Protein AF-A0A7G5EF20-F1 (afdb_monomer_lite)

Secondary structure (DSSP, 8-state):
--SSSSSHHHHTSSTT---------EEEEEEEEEETTS-EEEEEEEEETTTTEEEEEEEEE--BTTB--EEE-EE--SSS-S---S-TTTEEEEE-S--S--TT-EEEEEEBSS---TT-EEEEB---PPPPTTS-HHHHTTTS-EEEE-SSTTS----S--EEEEEEEEEEEE--------------HHHHHHHHHHHHHHHHHHHHHHT-

pLDDT: mean 82.12, std 16.84, range [40.84, 98.56]

Organism: NCBI:txid1562974

Structure (mmCIF, N/CA/C/O backbone):
data_AF-A0A7G5EF20-F1
#
_entry.id   AF-A0A7G5EF20-F1
#
loop_
_atom_site.group_PDB
_atom_site.id
_atom_site.type_symbol
_atom_site.label_atom_id
_atom_site.label_alt_id
_atom_site.label_comp_id
_atom_site.label_asym_id
_atom_site.label_entity_id
_atom_site.label_seq_id
_atom_site.pdbx_PDB_ins_code
_atom_site.Cartn_x
_atom_site.Cartn_y
_atom_site.Cartn_z
_atom_site.occupancy
_atom_site.B_iso_or_equiv
_atom_site.auth_seq_id
_atom_site.auth_comp_id
_atom_site.auth_asym_id
_atom_site.auth_atom_id
_atom_site.pdbx_PDB_model_num
ATOM 1 N N . MET A 1 1 ? -50.565 1.713 45.937 1.00 44.66 1 MET A N 1
ATOM 2 C CA . MET A 1 1 ? -49.363 2.579 45.847 1.00 44.66 1 MET A CA 1
ATOM 3 C C . MET A 1 1 ? -48.011 1.857 46.034 1.00 44.66 1 MET A C 1
ATOM 5 O O . MET A 1 1 ? -46.992 2.523 46.012 1.00 44.66 1 MET A O 1
ATOM 9 N N . LYS A 1 2 ? -47.943 0.514 46.148 1.00 40.84 2 LYS A N 1
ATOM 10 C CA . LYS A 1 2 ? -46.672 -0.253 46.247 1.00 40.84 2 LYS A CA 1
ATOM 11 C C . LYS A 1 2 ? -46.136 -0.805 44.912 1.00 40.84 2 LYS A C 1
ATOM 13 O O . LYS A 1 2 ? -45.011 -1.275 44.867 1.00 40.84 2 LYS A O 1
ATOM 18 N N . LYS A 1 3 ? -46.923 -0.749 43.830 1.00 43.25 3 LYS A N 1
ATOM 19 C CA . LYS A 1 3 ? -46.574 -1.354 42.527 1.00 43.25 3 LYS A CA 1
ATOM 20 C C . LYS A 1 3 ? -45.911 -0.391 41.529 1.00 43.25 3 LYS A C 1
ATOM 22 O O . LYS A 1 3 ? -45.372 -0.845 40.534 1.00 43.25 3 LYS A O 1
ATOM 27 N N . LEU A 1 4 ? -45.917 0.916 41.809 1.00 43.66 4 LEU A N 1
ATOM 28 C CA . LEU A 1 4 ? -45.353 1.949 40.923 1.00 43.66 4 LEU A CA 1
ATOM 29 C C . LEU A 1 4 ? -43.868 2.256 41.184 1.00 43.66 4 LEU A C 1
ATOM 31 O O . LEU A 1 4 ? -43.232 2.898 40.361 1.00 43.66 4 LEU A O 1
ATOM 35 N N . LEU A 1 5 ? -43.300 1.768 42.291 1.00 44.06 5 LEU A N 1
ATOM 36 C CA . LEU A 1 5 ? -41.907 2.035 42.681 1.00 44.06 5 LEU A CA 1
ATOM 37 C C . LEU A 1 5 ? -40.903 0.978 42.189 1.00 44.06 5 LEU A C 1
ATOM 39 O O . LEU A 1 5 ? -39.704 1.221 42.237 1.00 44.06 5 LEU A O 1
ATOM 43 N N . CYS A 1 6 ? -41.361 -0.177 41.694 1.00 43.19 6 CYS A N 1
ATOM 44 C CA . CYS A 1 6 ? -40.465 -1.223 41.178 1.00 43.19 6 CYS A CA 1
ATOM 45 C C . CYS A 1 6 ? -40.141 -1.076 39.683 1.00 43.19 6 CYS A C 1
ATOM 47 O O . CYS A 1 6 ? -39.189 -1.689 39.214 1.00 43.19 6 CYS A O 1
ATOM 49 N N . ALA A 1 7 ? -40.898 -0.267 38.935 1.00 42.16 7 ALA A N 1
ATOM 50 C CA . ALA A 1 7 ? -40.713 -0.124 37.489 1.00 42.16 7 ALA A CA 1
ATOM 51 C C . ALA A 1 7 ? -39.612 0.885 37.106 1.00 42.16 7 ALA A C 1
ATOM 53 O O . ALA A 1 7 ? -39.056 0.796 36.016 1.00 42.16 7 ALA A O 1
ATOM 54 N N . SER A 1 8 ? -39.252 1.819 37.994 1.00 43.03 8 SER A N 1
ATOM 55 C CA . SER A 1 8 ? -38.270 2.875 37.702 1.00 43.03 8 SER A CA 1
ATOM 56 C C . SER A 1 8 ? -36.808 2.459 37.912 1.00 43.03 8 SER A C 1
ATOM 58 O O . SER A 1 8 ? -35.919 3.088 37.348 1.00 43.03 8 SER A O 1
ATOM 60 N N . ALA A 1 9 ? -36.536 1.391 38.670 1.00 46.19 9 ALA A N 1
ATOM 61 C CA . ALA A 1 9 ? -35.167 0.938 38.941 1.00 46.19 9 ALA A CA 1
ATOM 62 C C . ALA A 1 9 ? -34.556 0.090 37.806 1.00 46.19 9 ALA A C 1
ATOM 64 O O . ALA A 1 9 ? -33.338 0.007 37.694 1.00 46.19 9 ALA A O 1
ATOM 65 N N . VAL A 1 10 ? -35.380 -0.518 36.944 1.00 48.72 10 VAL A N 1
ATOM 66 C CA . VAL A 1 10 ? -34.899 -1.401 35.861 1.00 48.72 10 VAL A CA 1
ATOM 67 C C . VAL A 1 10 ? -34.540 -0.613 34.592 1.00 48.72 10 VAL A C 1
ATOM 69 O O . VAL A 1 10 ? -33.621 -0.993 33.874 1.00 48.72 10 VAL A O 1
ATOM 72 N N . ALA A 1 11 ? -35.187 0.531 34.341 1.00 46.34 11 ALA A N 1
ATOM 73 C CA . ALA A 1 11 ? -34.956 1.329 33.132 1.00 46.34 11 ALA A CA 1
ATOM 74 C C . ALA A 1 11 ? -33.596 2.063 33.111 1.00 46.34 11 ALA A C 1
ATOM 76 O O . ALA A 1 11 ? -33.059 2.327 32.040 1.00 46.34 11 ALA A O 1
ATOM 77 N N . LEU A 1 12 ? -33.001 2.349 34.275 1.00 47.91 12 LEU A N 1
ATOM 78 C CA . LEU A 1 12 ? -31.704 3.037 34.384 1.00 47.91 12 LEU A CA 1
ATOM 79 C C . LEU A 1 12 ? -30.485 2.102 34.284 1.00 47.91 12 LEU A C 1
ATOM 81 O O . LEU A 1 12 ? -29.366 2.587 34.152 1.00 47.91 12 LEU A O 1
ATOM 85 N N . ALA A 1 13 ? -30.681 0.780 34.305 1.00 51.12 13 ALA A N 1
ATOM 86 C CA . ALA A 1 13 ? -29.589 -0.195 34.225 1.00 51.12 13 ALA A CA 1
ATOM 87 C C . ALA A 1 13 ? -29.209 -0.597 32.783 1.00 51.12 13 ALA A C 1
ATOM 89 O O . ALA A 1 13 ? -28.162 -1.203 32.579 1.00 51.12 13 ALA A O 1
ATOM 90 N N . VAL A 1 14 ? -30.029 -0.259 31.777 1.00 53.47 14 VAL A N 1
ATOM 91 C CA . VAL A 1 14 ? -29.829 -0.707 30.379 1.00 53.47 14 VAL A CA 1
ATOM 92 C C . VAL A 1 14 ? -29.094 0.332 29.512 1.00 53.47 14 VAL A C 1
ATOM 94 O O . VAL A 1 14 ? -28.535 -0.016 28.479 1.00 53.47 14 VAL A O 1
ATOM 97 N N . GLY A 1 15 ? -29.002 1.596 29.941 1.00 51.31 15 GLY A N 1
ATOM 98 C CA . GLY A 1 15 ? -28.342 2.668 29.173 1.00 51.31 15 GLY A CA 1
ATOM 99 C C . GLY A 1 15 ? -26.807 2.713 29.259 1.00 51.31 15 GLY A C 1
ATOM 100 O O . GLY A 1 15 ? -26.199 3.600 28.670 1.00 51.31 15 GLY A O 1
ATOM 101 N N . GLY A 1 16 ? -26.174 1.809 30.013 1.00 52.31 16 GLY A N 1
ATOM 102 C CA . GLY A 1 16 ? -24.752 1.905 30.377 1.00 52.31 16 GLY A CA 1
ATOM 103 C C . GLY A 1 16 ? -23.752 1.220 29.441 1.00 52.31 16 GLY A C 1
ATOM 104 O O . GLY A 1 16 ? -22.553 1.354 29.659 1.00 52.31 16 GLY A O 1
ATOM 105 N N . PHE A 1 17 ? -24.204 0.495 28.415 1.00 52.94 17 PHE A N 1
ATOM 106 C CA . PHE A 1 17 ? -23.318 -0.284 27.537 1.00 52.94 17 PHE A CA 1
ATOM 107 C C . PHE A 1 17 ? -23.442 0.137 26.073 1.00 52.94 17 PHE A C 1
ATOM 109 O O . PHE A 1 17 ? -23.528 -0.698 25.179 1.00 52.94 17 PHE A O 1
ATOM 116 N N . ALA A 1 18 ? -23.432 1.441 25.803 1.00 51.16 18 ALA A N 1
ATOM 117 C CA . ALA A 1 18 ? -22.974 1.905 24.501 1.00 51.16 18 ALA A CA 1
ATOM 118 C C . ALA A 1 18 ? -21.449 1.735 24.491 1.00 51.16 18 ALA A C 1
ATOM 120 O O . ALA A 1 18 ? -20.705 2.660 24.814 1.00 51.16 18 ALA A O 1
ATOM 121 N N . SER A 1 19 ? -20.971 0.518 24.221 1.00 55.59 19 SER A N 1
ATOM 122 C CA . SER A 1 19 ? -19.562 0.312 23.906 1.00 55.59 19 SER A CA 1
ATOM 123 C C . SER A 1 19 ? -19.268 1.186 22.698 1.00 55.59 19 SER A C 1
ATOM 125 O O . SER A 1 19 ? -19.831 0.953 21.628 1.00 55.59 19 SER A O 1
ATOM 127 N N . ALA A 1 20 ? -18.450 2.223 22.882 1.00 55.97 20 ALA A N 1
ATOM 128 C CA . ALA A 1 20 ? -17.927 2.984 21.766 1.00 55.97 20 ALA A CA 1
ATOM 129 C C . ALA A 1 20 ? -17.236 1.973 20.850 1.00 55.97 20 ALA A C 1
ATOM 131 O O . ALA A 1 20 ? -16.216 1.392 21.226 1.00 55.97 20 ALA A O 1
ATOM 132 N N . ALA A 1 21 ? -17.845 1.699 19.698 1.00 57.47 21 ALA A N 1
ATOM 133 C CA . ALA A 1 21 ? -17.221 0.933 18.640 1.00 57.47 21 ALA A CA 1
ATOM 134 C C . ALA A 1 21 ? -16.104 1.822 18.094 1.00 57.47 21 ALA A C 1
ATOM 136 O O . ALA A 1 21 ? -16.306 2.614 17.181 1.00 57.47 21 ALA A O 1
ATOM 137 N N . ASN A 1 22 ? -14.959 1.793 18.771 1.00 62.47 22 ASN A N 1
ATOM 138 C CA . ASN A 1 22 ? -13.754 2.424 18.285 1.00 62.47 22 ASN A CA 1
ATOM 139 C C . ASN A 1 22 ? -13.200 1.466 17.237 1.00 62.47 22 ASN A C 1
ATOM 141 O O . ASN A 1 22 ? -12.790 0.350 17.563 1.00 62.47 22 ASN A O 1
ATOM 145 N N . ALA A 1 23 ? -13.308 1.870 15.981 1.00 65.88 23 ALA A N 1
ATOM 146 C CA . ALA A 1 23 ? -12.677 1.203 14.865 1.00 65.88 23 ALA A CA 1
ATOM 147 C C . ALA A 1 23 ? -11.169 1.153 15.131 1.00 65.88 23 ALA A C 1
ATOM 149 O O . ALA A 1 23 ? -10.490 2.176 15.180 1.00 65.88 23 ALA A O 1
ATOM 150 N N . ALA A 1 24 ? -10.674 -0.043 15.439 1.00 84.88 24 ALA A N 1
ATOM 151 C CA . ALA A 1 24 ? -9.268 -0.239 15.725 1.00 84.88 24 ALA A CA 1
ATOM 152 C C . ALA A 1 24 ? -8.503 -0.323 14.398 1.00 84.88 24 ALA A C 1
ATOM 154 O O . ALA A 1 24 ? -8.966 -1.022 13.493 1.00 84.88 24 ALA A O 1
ATOM 155 N N . PRO A 1 25 ? -7.315 0.298 14.295 1.00 92.75 25 PRO A N 1
ATOM 156 C CA . PRO A 1 25 ? -6.479 0.155 13.115 1.00 92.75 25 PRO A CA 1
ATOM 157 C C . PRO A 1 25 ? -6.215 -1.318 12.771 1.00 92.75 25 PRO A C 1
ATOM 159 O O . PRO A 1 25 ? -6.001 -2.167 13.645 1.00 92.75 25 PRO A O 1
ATOM 162 N N . VAL A 1 26 ? -6.202 -1.621 11.478 1.00 95.69 26 VAL A N 1
ATOM 163 C CA . VAL A 1 26 ? -5.997 -2.967 10.936 1.00 95.69 26 VAL A CA 1
ATOM 164 C C . VAL A 1 26 ? -4.634 -3.033 10.268 1.00 95.69 26 VAL A C 1
ATOM 166 O O . VAL A 1 26 ? -4.298 -2.197 9.433 1.00 95.69 26 VAL A O 1
ATOM 169 N N . GLN A 1 27 ? -3.846 -4.056 10.597 1.00 97.44 27 GLN A N 1
ATOM 170 C CA . GLN A 1 27 ? -2.599 -4.331 9.896 1.00 97.44 27 GLN A CA 1
ATOM 171 C C . GLN A 1 27 ? -2.885 -5.180 8.661 1.00 97.44 27 GLN A C 1
ATOM 173 O O . GLN A 1 27 ? -3.364 -6.311 8.764 1.00 97.44 27 GLN A O 1
ATOM 178 N N . TRP A 1 28 ? -2.535 -4.646 7.500 1.00 98.00 28 TRP A N 1
ATOM 179 C CA . TRP A 1 28 ? -2.653 -5.282 6.198 1.00 98.00 28 TRP A CA 1
ATOM 180 C C . TRP A 1 28 ? -1.297 -5.820 5.761 1.00 98.00 28 TRP A C 1
ATOM 182 O O . TRP A 1 28 ? -0.302 -5.098 5.737 1.00 98.00 28 TRP A O 1
ATOM 192 N N . THR A 1 29 ? -1.246 -7.111 5.440 1.00 98.50 29 THR A N 1
ATOM 193 C CA . THR A 1 29 ? -0.013 -7.808 5.045 1.00 98.50 29 THR A CA 1
ATOM 194 C C . THR A 1 29 ? -0.098 -8.273 3.600 1.00 98.50 29 THR A C 1
ATOM 196 O O . THR A 1 29 ? -1.043 -8.974 3.228 1.00 98.50 29 THR A O 1
ATOM 199 N N . LEU A 1 30 ? 0.910 -7.935 2.796 1.00 98.56 30 LEU A N 1
ATOM 200 C CA . LEU A 1 30 ? 1.037 -8.403 1.419 1.00 98.56 30 LEU A CA 1
ATOM 201 C C . LEU A 1 30 ? 1.299 -9.912 1.422 1.00 98.56 30 LEU A C 1
ATOM 203 O O . LEU A 1 30 ? 2.288 -10.386 1.979 1.00 98.56 30 LEU A O 1
ATOM 207 N N . THR A 1 31 ? 0.409 -10.671 0.788 1.00 98.50 31 THR A N 1
ATOM 208 C CA . THR A 1 31 ? 0.456 -12.134 0.739 1.00 98.50 31 THR A CA 1
ATOM 209 C C . THR A 1 31 ? 0.484 -12.605 -0.708 1.00 98.50 31 THR A C 1
ATOM 211 O O . THR A 1 31 ? -0.398 -12.268 -1.496 1.00 98.50 31 THR A O 1
ATOM 214 N N . ASN A 1 32 ? 1.491 -13.416 -1.050 1.00 97.50 32 ASN A N 1
ATOM 215 C CA . ASN A 1 32 ? 1.682 -13.985 -2.390 1.00 97.50 32 ASN A CA 1
ATOM 216 C C . ASN A 1 32 ? 1.694 -12.938 -3.520 1.00 97.50 32 ASN A C 1
ATOM 218 O O . ASN A 1 32 ? 1.259 -13.229 -4.632 1.00 97.50 32 ASN A O 1
ATOM 222 N N . VAL A 1 33 ? 2.197 -11.730 -3.242 1.00 97.94 33 VAL A N 1
ATOM 223 C CA . VAL A 1 33 ? 2.309 -10.677 -4.255 1.00 97.94 33 VAL A CA 1
ATOM 224 C C . VAL A 1 33 ? 3.494 -10.971 -5.168 1.00 97.94 33 VAL A C 1
ATOM 226 O O . VAL A 1 33 ? 4.641 -11.033 -4.714 1.00 97.94 33 VAL A O 1
ATOM 229 N N . GLN A 1 34 ? 3.206 -11.173 -6.449 1.00 97.38 34 GLN A N 1
ATOM 230 C CA . GLN A 1 34 ? 4.181 -11.504 -7.480 1.00 97.38 34 GLN A CA 1
ATOM 231 C C . GLN A 1 34 ? 3.992 -10.590 -8.687 1.00 97.38 34 GLN A C 1
ATOM 233 O O . GLN A 1 34 ? 2.868 -10.309 -9.098 1.00 97.38 34 GLN A O 1
ATOM 238 N N . PHE A 1 35 ? 5.101 -10.134 -9.254 1.00 95.94 35 PHE A N 1
ATOM 239 C CA . PHE A 1 35 ? 5.141 -9.344 -10.474 1.00 95.94 35 PHE A CA 1
ATOM 240 C C . PHE A 1 35 ? 5.253 -10.239 -11.716 1.00 95.94 35 PHE A C 1
ATOM 242 O O . PHE A 1 35 ? 5.681 -11.390 -11.627 1.00 95.94 35 PHE A O 1
ATOM 249 N N . VAL A 1 36 ? 4.906 -9.702 -12.888 1.00 93.62 36 VAL A N 1
ATOM 250 C CA . VAL A 1 36 ? 4.953 -10.425 -14.179 1.00 93.62 36 VAL A CA 1
ATOM 251 C C . VAL A 1 36 ? 6.346 -10.938 -14.560 1.00 93.62 36 VAL A C 1
ATOM 253 O O . VAL A 1 36 ? 6.463 -11.910 -15.297 1.00 93.62 36 VAL A O 1
ATOM 256 N N . ASP A 1 37 ? 7.401 -10.326 -14.028 1.00 93.69 37 ASP A N 1
ATOM 257 C CA . ASP A 1 37 ? 8.801 -10.715 -14.236 1.00 93.69 37 ASP A CA 1
ATOM 258 C C . ASP A 1 37 ? 9.319 -11.726 -13.190 1.00 93.69 37 ASP A C 1
ATOM 260 O O . ASP A 1 37 ? 10.510 -12.025 -13.130 1.00 93.69 37 ASP A O 1
ATOM 264 N N . GLY A 1 38 ? 8.433 -12.234 -12.330 1.00 95.06 38 GLY A N 1
ATOM 265 C CA . GLY A 1 38 ? 8.717 -13.294 -11.368 1.00 95.06 38 GLY A CA 1
ATOM 266 C C . GLY A 1 38 ? 9.176 -12.836 -9.984 1.00 95.06 38 GLY A C 1
ATOM 267 O O . GLY A 1 38 ? 9.124 -13.649 -9.055 1.00 95.06 38 GLY A O 1
ATOM 268 N N . GLY A 1 39 ? 9.571 -11.575 -9.787 1.00 96.56 39 GLY A N 1
ATOM 269 C CA . GLY A 1 39 ? 9.901 -11.118 -8.432 1.00 96.56 39 GLY A CA 1
ATOM 270 C C . GLY A 1 39 ? 8.666 -10.770 -7.603 1.00 96.56 39 GLY A C 1
ATOM 271 O O . GLY A 1 39 ? 7.527 -10.946 -8.031 1.00 96.56 39 GLY A O 1
ATOM 272 N N . ARG A 1 40 ? 8.882 -10.363 -6.353 1.00 97.81 40 ARG A N 1
ATOM 273 C CA . ARG A 1 40 ? 7.861 -10.422 -5.298 1.00 97.81 40 ARG A CA 1
ATOM 274 C C . ARG A 1 40 ? 7.817 -9.138 -4.489 1.00 97.81 40 ARG A C 1
ATOM 276 O O . ARG A 1 40 ? 8.844 -8.475 -4.354 1.00 97.81 40 ARG A O 1
ATOM 283 N N . ALA A 1 41 ? 6.654 -8.840 -3.919 1.00 98.12 41 ALA A N 1
ATOM 284 C CA . ALA A 1 41 ? 6.490 -7.812 -2.896 1.00 98.12 41 ALA A CA 1
ATOM 285 C C . ALA A 1 41 ? 6.078 -8.458 -1.567 1.00 98.12 41 ALA A C 1
ATOM 287 O O . ALA A 1 41 ? 5.244 -9.366 -1.532 1.00 98.12 41 ALA A O 1
ATOM 288 N N . THR A 1 42 ? 6.668 -8.003 -0.468 1.00 98.50 42 THR A N 1
ATOM 289 C CA . THR A 1 42 ? 6.399 -8.512 0.882 1.00 98.50 42 THR A CA 1
ATOM 290 C C . THR A 1 42 ? 6.375 -7.373 1.880 1.00 98.50 42 THR A C 1
ATOM 292 O O . THR A 1 42 ? 7.053 -6.372 1.676 1.00 98.50 42 THR A O 1
ATOM 295 N N . GLY A 1 43 ? 5.640 -7.535 2.975 1.00 98.25 43 GLY A N 1
ATOM 296 C CA . GLY A 1 43 ? 5.606 -6.549 4.047 1.00 98.25 43 GLY A CA 1
ATOM 297 C C . GLY A 1 43 ? 4.199 -6.244 4.523 1.00 98.25 43 GLY A C 1
ATOM 298 O O . GLY A 1 43 ? 3.255 -6.980 4.224 1.00 98.25 43 GLY A O 1
ATOM 299 N N . SER A 1 44 ? 4.067 -5.160 5.277 1.00 98.12 44 SER A N 1
ATOM 300 C CA . SER A 1 44 ? 2.795 -4.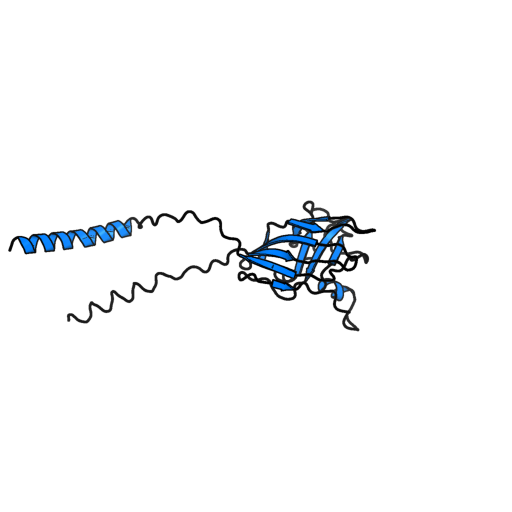748 5.859 1.00 98.12 44 SER A CA 1
ATOM 301 C C . SER A 1 44 ? 2.695 -3.243 6.055 1.00 98.12 44 SER A C 1
ATOM 303 O O . SER A 1 44 ? 3.696 -2.530 6.048 1.00 98.12 44 SER A O 1
ATOM 305 N N . TYR A 1 45 ? 1.472 -2.787 6.278 1.00 97.88 45 TYR A N 1
ATOM 306 C CA . TYR A 1 45 ? 1.129 -1.434 6.694 1.00 97.88 45 TYR A CA 1
ATOM 307 C C . TYR A 1 45 ? -0.096 -1.489 7.611 1.00 97.88 45 TYR A C 1
ATOM 309 O O . TYR A 1 45 ? -0.763 -2.518 7.712 1.00 97.88 45 TYR A O 1
ATOM 317 N N . VAL A 1 46 ? -0.387 -0.394 8.300 1.00 96.62 46 VAL A N 1
ATOM 318 C CA . VAL A 1 46 ? -1.574 -0.234 9.139 1.00 96.62 46 VAL A CA 1
ATOM 319 C C . VAL A 1 46 ? -2.509 0.755 8.465 1.00 96.62 46 VAL A C 1
ATOM 321 O O . VAL A 1 46 ? -2.065 1.814 8.031 1.00 96.62 46 VAL A O 1
ATOM 324 N N . PHE A 1 47 ? -3.788 0.407 8.385 1.00 95.38 47 PHE A N 1
ATOM 325 C CA . PHE A 1 47 ? -4.847 1.270 7.884 1.00 95.38 47 PHE A CA 1
ATOM 326 C C . PHE A 1 47 ? -5.867 1.536 8.991 1.00 95.38 47 PHE A C 1
ATOM 328 O O . PHE A 1 47 ? -6.286 0.607 9.684 1.00 95.38 47 PHE A O 1
ATOM 335 N N . ASP A 1 48 ? -6.247 2.797 9.145 1.00 92.94 48 ASP A N 1
ATOM 336 C CA . ASP A 1 48 ? -7.329 3.245 10.017 1.00 92.94 48 ASP A CA 1
ATOM 337 C C . ASP A 1 48 ? -8.476 3.757 9.139 1.00 92.94 48 ASP A C 1
ATOM 339 O O . ASP A 1 48 ? -8.355 4.822 8.527 1.00 92.94 48 ASP A O 1
ATOM 343 N N . ALA A 1 49 ? -9.580 3.005 9.066 1.00 91.81 49 ALA A N 1
ATOM 344 C CA . ALA A 1 49 ? -10.701 3.369 8.202 1.00 91.81 49 ALA A CA 1
ATOM 345 C C . ALA A 1 49 ? -11.530 4.534 8.763 1.00 91.81 49 ALA A C 1
ATOM 347 O O . ALA A 1 49 ? -12.276 5.162 8.019 1.00 91.81 49 ALA A O 1
ATOM 348 N N . SER A 1 50 ? -11.375 4.889 10.046 1.00 89.12 50 SER A N 1
ATOM 349 C CA . SER A 1 50 ? -12.035 6.077 10.608 1.00 89.12 50 SER A CA 1
ATOM 350 C C . SER A 1 50 ? -11.407 7.372 10.113 1.00 89.12 50 SER A C 1
ATOM 352 O O . SER A 1 50 ? -12.084 8.396 10.017 1.00 89.12 50 SER A O 1
ATOM 354 N N . THR A 1 51 ? -10.104 7.341 9.838 1.00 89.81 51 THR A N 1
ATOM 355 C CA . THR A 1 51 ? -9.329 8.515 9.418 1.00 89.81 51 THR A CA 1
ATOM 356 C C . THR A 1 51 ? -8.845 8.432 7.974 1.00 89.81 51 THR A C 1
ATOM 358 O O . THR A 1 51 ? -8.251 9.392 7.486 1.00 89.81 51 THR A O 1
ATOM 361 N N . GLY A 1 52 ? -9.045 7.300 7.294 1.00 89.69 52 GLY A N 1
ATOM 362 C CA . GLY A 1 52 ? -8.491 7.044 5.964 1.00 89.69 52 GLY A CA 1
ATOM 363 C C . GLY A 1 52 ? -6.958 7.058 5.942 1.00 89.69 52 GLY A C 1
ATOM 364 O O . GLY A 1 52 ? -6.357 7.316 4.901 1.00 89.69 52 GLY A O 1
ATOM 365 N N . THR A 1 53 ? -6.308 6.841 7.090 1.00 91.69 53 THR A N 1
ATOM 366 C CA . THR A 1 53 ? -4.862 7.045 7.241 1.00 91.69 53 THR A CA 1
ATOM 367 C C . THR A 1 53 ? -4.096 5.732 7.152 1.00 91.69 53 THR A C 1
ATOM 369 O O . THR A 1 53 ? -4.431 4.745 7.808 1.00 91.69 53 THR A O 1
ATOM 372 N N . ILE A 1 54 ? -3.007 5.747 6.380 1.00 94.00 54 ILE A N 1
ATOM 373 C CA . ILE A 1 54 ? -2.037 4.653 6.300 1.00 94.00 54 ILE A CA 1
ATOM 374 C C . ILE A 1 54 ? -0.796 5.009 7.120 1.00 94.00 54 ILE A C 1
ATOM 376 O O . ILE A 1 54 ? -0.271 6.117 7.041 1.00 94.00 54 ILE A O 1
ATOM 380 N N . SER A 1 55 ? -0.308 4.059 7.913 1.00 94.62 55 SER A N 1
ATOM 381 C CA . SER A 1 55 ? 0.874 4.218 8.763 1.00 94.62 55 SER A CA 1
ATOM 382 C C . SER A 1 55 ? 1.659 2.910 8.883 1.00 94.62 55 SER A C 1
ATOM 384 O O . SER A 1 55 ? 1.242 1.874 8.367 1.00 94.62 55 SER A O 1
ATOM 386 N N . GLY A 1 56 ? 2.828 2.945 9.534 1.00 95.56 56 GLY A N 1
ATOM 387 C CA . GLY A 1 56 ? 3.616 1.736 9.811 1.00 95.56 56 GLY A CA 1
ATOM 388 C C . GLY A 1 56 ? 4.012 0.950 8.557 1.00 95.56 56 GLY A C 1
ATOM 389 O O . GLY A 1 56 ? 4.097 -0.276 8.607 1.00 95.56 56 GLY A O 1
ATOM 390 N N . VAL A 1 57 ? 4.196 1.641 7.429 1.00 97.81 57 VAL A N 1
ATOM 391 C CA . VAL A 1 57 ? 4.541 1.019 6.150 1.00 97.81 57 VAL A CA 1
ATOM 392 C C . VAL A 1 57 ? 5.938 0.412 6.254 1.00 97.81 57 VAL A C 1
ATOM 394 O O . VAL A 1 57 ? 6.905 1.079 6.612 1.00 97.81 57 VAL A O 1
ATOM 397 N N . ASN A 1 58 ? 6.037 -0.868 5.926 1.00 98.19 58 ASN A N 1
ATOM 398 C CA . ASN A 1 58 ? 7.292 -1.586 5.783 1.00 98.19 58 ASN A CA 1
ATOM 399 C C . ASN A 1 58 ? 7.103 -2.630 4.687 1.00 98.19 58 ASN A C 1
ATOM 401 O O . ASN A 1 58 ? 6.677 -3.756 4.956 1.00 98.19 58 ASN A O 1
ATOM 405 N N . ILE A 1 59 ? 7.343 -2.217 3.445 1.00 98.56 59 ILE A N 1
ATOM 406 C CA . ILE A 1 59 ? 7.182 -3.051 2.255 1.00 98.56 59 ILE A CA 1
ATOM 407 C C . ILE A 1 59 ? 8.516 -3.120 1.521 1.00 98.56 59 ILE A C 1
ATOM 409 O O . ILE A 1 59 ? 9.227 -2.125 1.402 1.00 98.56 59 ILE A O 1
ATOM 413 N N . SER A 1 60 ? 8.849 -4.293 1.00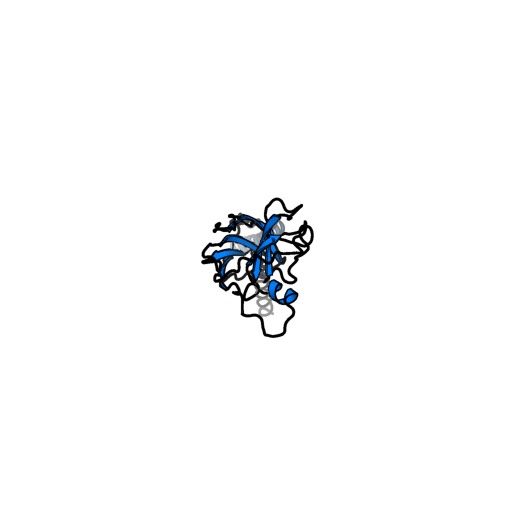0 1.00 98.19 60 SER A N 1
ATOM 414 C CA . SER A 1 60 ? 10.023 -4.520 0.168 1.00 98.19 60 SER A CA 1
ATOM 415 C C . SER A 1 60 ? 9.662 -5.286 -1.096 1.00 98.19 60 SER A C 1
ATOM 417 O O . SER A 1 60 ? 8.744 -6.110 -1.111 1.00 98.19 60 SER A O 1
ATOM 419 N N . THR A 1 61 ? 10.403 -5.019 -2.165 1.00 97.81 61 THR A N 1
ATOM 420 C CA . THR A 1 61 ? 10.311 -5.743 -3.432 1.00 97.81 61 THR A CA 1
ATOM 421 C C . THR A 1 61 ? 11.644 -6.388 -3.771 1.00 97.81 61 THR A C 1
ATOM 423 O O . THR A 1 61 ? 12.712 -5.839 -3.500 1.00 97.81 61 THR A O 1
ATOM 426 N N . THR A 1 62 ? 11.604 -7.575 -4.373 1.00 97.75 62 THR A N 1
ATOM 427 C CA . THR A 1 62 ? 12.819 -8.228 -4.872 1.00 97.75 62 THR A CA 1
ATOM 428 C C . THR A 1 62 ? 13.210 -7.648 -6.224 1.00 97.75 62 THR A C 1
ATOM 430 O O . THR A 1 62 ? 12.351 -7.456 -7.089 1.00 97.75 62 THR A O 1
ATOM 433 N N . GLY A 1 63 ? 14.508 -7.447 -6.437 1.00 92.44 63 GLY A N 1
ATOM 434 C CA . GLY A 1 63 ? 15.031 -7.089 -7.751 1.00 92.44 63 GLY A CA 1
ATOM 435 C C . GLY A 1 63 ? 14.944 -8.244 -8.752 1.00 92.44 63 GLY A C 1
ATOM 436 O O . GLY A 1 63 ? 14.864 -9.413 -8.372 1.00 92.44 63 GLY A O 1
ATOM 437 N N . THR A 1 64 ? 14.961 -7.886 -10.025 1.00 90.56 64 THR A N 1
ATOM 438 C CA . THR A 1 64 ? 15.009 -8.753 -11.212 1.00 90.56 64 THR A CA 1
ATOM 439 C C . THR A 1 64 ? 15.988 -8.133 -12.214 1.00 90.56 64 THR A C 1
ATOM 441 O O . THR A 1 64 ? 16.571 -7.076 -11.954 1.00 90.56 64 THR A O 1
ATOM 444 N N . GLU A 1 65 ? 16.236 -8.785 -13.350 1.00 86.56 65 GLU A N 1
ATOM 445 C CA . GLU A 1 65 ? 17.111 -8.219 -14.379 1.00 86.56 65 GLU A CA 1
ATOM 446 C C . GLU A 1 65 ? 16.554 -6.869 -14.868 1.00 86.56 65 GLU A C 1
ATOM 448 O O . GLU A 1 65 ? 15.413 -6.775 -15.311 1.00 86.56 65 GLU A O 1
ATOM 453 N N . GLY A 1 66 ? 17.340 -5.799 -14.715 1.00 84.44 66 GLY A N 1
ATOM 454 C CA . GLY A 1 66 ? 16.943 -4.439 -15.094 1.00 84.44 66 GLY A CA 1
ATOM 455 C C . GLY A 1 66 ? 16.095 -3.669 -14.071 1.00 84.44 66 GLY A C 1
ATOM 456 O O . GLY A 1 66 ? 15.936 -2.463 -14.241 1.00 84.44 66 GLY A O 1
ATOM 457 N N . THR A 1 67 ? 15.615 -4.298 -12.987 1.00 89.19 67 THR A N 1
ATOM 458 C CA . THR A 1 67 ? 14.845 -3.613 -11.926 1.00 89.19 67 THR A CA 1
ATOM 459 C C . THR A 1 67 ? 15.451 -3.887 -10.546 1.00 89.19 67 THR A C 1
ATOM 461 O O . THR A 1 67 ? 15.397 -5.026 -10.073 1.00 89.19 67 THR A O 1
ATOM 464 N N . PRO A 1 68 ? 16.025 -2.884 -9.854 1.00 92.81 68 PRO A N 1
ATOM 465 C CA . PRO A 1 68 ? 16.619 -3.101 -8.538 1.00 92.81 68 PRO A CA 1
ATOM 466 C C . PRO A 1 68 ? 15.554 -3.390 -7.470 1.00 92.81 68 PRO A C 1
ATOM 468 O O . PRO A 1 68 ? 14.386 -3.032 -7.616 1.00 92.81 68 PRO A O 1
ATOM 471 N N . ALA A 1 69 ? 15.963 -4.021 -6.369 1.00 96.00 69 ALA A N 1
ATOM 472 C CA . ALA A 1 69 ? 15.116 -4.143 -5.182 1.00 96.00 69 ALA A CA 1
ATOM 473 C C . ALA A 1 69 ? 14.799 -2.753 -4.601 1.00 96.00 69 ALA A C 1
ATOM 475 O O . ALA A 1 69 ? 15.638 -1.853 -4.667 1.00 96.00 69 ALA A O 1
ATOM 476 N N . ALA A 1 70 ? 13.621 -2.592 -4.000 1.00 96.38 70 ALA A N 1
ATOM 477 C CA . ALA A 1 70 ? 13.221 -1.350 -3.346 1.00 96.38 70 ALA A CA 1
ATOM 478 C C . ALA A 1 70 ? 12.570 -1.607 -1.986 1.00 96.38 70 ALA A C 1
ATOM 480 O O . ALA A 1 70 ? 12.042 -2.689 -1.716 1.00 96.38 70 ALA A O 1
ATOM 481 N N . THR A 1 71 ? 12.608 -0.587 -1.132 1.00 97.75 71 THR A N 1
ATOM 482 C CA . THR A 1 71 ? 11.897 -0.546 0.144 1.00 97.75 71 THR A CA 1
ATOM 483 C C . THR A 1 71 ? 11.032 0.704 0.215 1.00 97.75 71 THR A C 1
ATOM 485 O O . THR A 1 71 ? 11.428 1.786 -0.220 1.00 97.75 71 THR A O 1
ATOM 488 N N . PHE A 1 72 ? 9.843 0.544 0.782 1.00 97.19 72 PHE A N 1
ATOM 489 C CA . PHE A 1 72 ? 8.848 1.593 0.934 1.00 97.19 72 PHE A CA 1
ATOM 490 C C . PHE A 1 72 ? 8.467 1.693 2.402 1.00 97.19 72 PHE A C 1
ATOM 492 O O . PHE A 1 72 ? 8.221 0.675 3.057 1.00 97.19 72 PHE A O 1
ATOM 499 N N . VAL A 1 73 ? 8.438 2.921 2.914 1.00 97.12 73 VAL A N 1
ATOM 500 C CA . VAL A 1 73 ? 8.186 3.189 4.341 1.00 97.12 73 VAL A CA 1
ATOM 501 C C . VAL A 1 73 ? 7.176 4.307 4.578 1.00 97.12 73 VAL A C 1
ATOM 503 O O . VAL A 1 73 ? 6.885 4.648 5.721 1.00 97.12 73 VAL A O 1
ATOM 506 N N . THR A 1 74 ? 6.622 4.876 3.510 1.00 94.69 74 THR A N 1
ATOM 507 C CA . THR A 1 74 ? 5.582 5.902 3.583 1.00 94.69 74 THR A CA 1
ATOM 508 C C . THR A 1 74 ? 4.663 5.818 2.363 1.00 94.69 74 THR A C 1
ATOM 510 O O . THR A 1 74 ? 4.938 5.064 1.423 1.00 94.69 74 THR A O 1
ATOM 513 N N . THR A 1 75 ? 3.559 6.560 2.380 1.00 92.88 75 THR A N 1
ATOM 514 C CA . THR A 1 75 ? 2.633 6.695 1.249 1.00 92.88 75 THR A CA 1
ATOM 515 C C . THR A 1 75 ? 2.691 8.087 0.630 1.00 92.88 75 THR A C 1
ATOM 517 O O . THR A 1 75 ? 3.187 9.044 1.228 1.00 92.88 75 THR A O 1
ATOM 520 N N . CYS A 1 76 ? 2.169 8.210 -0.585 1.00 88.25 76 CYS A N 1
ATOM 521 C CA . CYS A 1 76 ? 1.770 9.497 -1.139 1.00 88.25 76 CYS A CA 1
ATOM 522 C C . CYS A 1 76 ? 0.517 10.029 -0.438 1.00 88.25 76 CYS A C 1
ATOM 524 O O . CYS A 1 76 ? -0.444 9.285 -0.246 1.00 88.25 76 CYS A O 1
ATOM 526 N N . ASN A 1 77 ? 0.503 11.319 -0.103 1.00 82.06 77 ASN A N 1
ATOM 527 C CA . ASN A 1 77 ? -0.643 11.984 0.527 1.00 82.06 77 ASN A CA 1
ATOM 528 C C . ASN A 1 77 ? -0.950 13.381 -0.052 1.00 82.06 77 ASN A C 1
ATOM 530 O O . ASN A 1 77 ? -1.640 14.172 0.586 1.00 82.06 77 ASN A O 1
ATOM 534 N N . GLY A 1 78 ? -0.399 13.718 -1.222 1.00 79.19 78 GLY A N 1
ATOM 535 C CA . GLY A 1 78 ? -0.593 15.018 -1.878 1.00 79.19 78 GLY A CA 1
ATOM 536 C C . GLY A 1 78 ? 0.377 16.104 -1.445 1.00 79.19 78 GLY A C 1
ATOM 537 O O . GLY A 1 78 ? 0.550 17.074 -2.168 1.00 79.19 78 GLY A O 1
ATOM 538 N N . THR A 1 79 ? 1.044 15.939 -0.301 1.00 81.44 79 THR A N 1
ATOM 539 C CA . THR A 1 79 ? 2.091 16.877 0.138 1.00 81.44 79 THR A CA 1
ATOM 540 C C . THR A 1 79 ? 3.470 16.464 -0.376 1.00 81.44 79 THR A C 1
ATOM 542 O O . THR A 1 79 ? 4.341 17.307 -0.544 1.00 81.44 79 THR A O 1
ATOM 545 N N . ASN A 1 80 ? 3.674 15.163 -0.593 1.00 80.44 80 ASN A N 1
ATOM 546 C CA . ASN A 1 80 ? 4.953 14.563 -0.981 1.00 80.44 80 ASN A CA 1
ATOM 547 C C . ASN A 1 80 ? 4.941 13.907 -2.370 1.00 80.44 80 ASN A C 1
ATOM 549 O O . ASN A 1 80 ? 5.915 13.258 -2.740 1.00 80.44 80 ASN A O 1
ATOM 553 N N . CYS A 1 81 ? 3.796 13.932 -3.051 1.00 80.75 81 CYS A N 1
ATOM 554 C CA . CYS A 1 81 ? 3.619 13.378 -4.386 1.00 80.75 81 CYS A CA 1
ATOM 555 C C . CYS A 1 81 ? 2.224 13.748 -4.907 1.00 80.75 81 CYS A C 1
ATOM 557 O O . CYS A 1 81 ? 1.246 13.698 -4.155 1.00 80.75 81 CYS A O 1
ATOM 559 N N . SER A 1 82 ? 2.130 14.093 -6.188 1.00 77.94 82 SER A N 1
ATOM 560 C CA . SER A 1 82 ? 0.899 14.540 -6.856 1.00 77.94 82 SER A CA 1
ATOM 561 C C . SER A 1 82 ? 0.069 13.388 -7.425 1.00 77.94 82 SER A C 1
ATOM 563 O O . SER A 1 82 ? -1.101 13.568 -7.772 1.00 77.94 82 SER A O 1
ATOM 565 N N . ALA A 1 83 ? 0.631 12.177 -7.483 1.00 68.38 83 ALA A N 1
ATOM 566 C CA . ALA A 1 83 ? -0.071 10.951 -7.860 1.00 68.38 83 ALA A CA 1
ATOM 567 C C . ALA A 1 83 ? -1.025 10.453 -6.754 1.00 68.38 83 ALA A C 1
ATOM 569 O O . ALA A 1 83 ? -1.068 9.265 -6.439 1.00 68.38 83 ALA A O 1
ATOM 570 N N . VAL A 1 84 ? -1.790 11.362 -6.140 1.00 65.19 84 VAL A N 1
ATOM 571 C CA . VAL A 1 84 ? -2.722 11.034 -5.060 1.00 65.19 84 VAL A CA 1
ATOM 572 C C . VAL A 1 84 ? -3.872 10.202 -5.618 1.00 65.19 84 VAL A C 1
ATOM 574 O O . VAL A 1 84 ? -4.570 10.652 -6.536 1.00 65.19 84 VAL A O 1
ATOM 577 N N . PRO A 1 85 ? -4.099 8.998 -5.080 1.00 67.25 85 PRO A N 1
ATOM 578 C CA . PRO A 1 85 ? -5.310 8.266 -5.378 1.00 67.25 85 PRO A CA 1
ATOM 579 C C . PRO A 1 85 ? -6.526 8.960 -4.743 1.00 67.25 85 PRO A C 1
ATOM 581 O O . PRO A 1 85 ? -6.437 9.388 -3.593 1.00 67.25 85 PRO A O 1
ATOM 584 N N . PRO A 1 86 ? -7.670 9.056 -5.446 1.00 67.12 86 PRO A N 1
ATOM 585 C CA . PRO A 1 86 ? -8.880 9.657 -4.883 1.00 67.12 86 PRO A CA 1
ATOM 586 C C . PRO A 1 86 ? -9.419 8.878 -3.673 1.00 67.12 86 PRO A C 1
ATOM 588 O O . PRO A 1 86 ? -9.997 9.492 -2.781 1.00 67.12 86 PRO A O 1
ATOM 591 N N . ASP A 1 87 ? -9.167 7.564 -3.612 1.00 84.44 87 ASP A N 1
ATOM 592 C CA . ASP A 1 87 ? -9.691 6.670 -2.578 1.00 84.44 87 ASP A CA 1
ATOM 593 C C . ASP A 1 87 ? -8.547 5.866 -1.920 1.00 84.44 87 ASP A C 1
ATOM 595 O O . ASP A 1 87 ? -8.196 4.788 -2.412 1.00 84.44 87 ASP A O 1
ATOM 599 N N . PRO A 1 88 ? -7.951 6.342 -0.805 1.00 84.25 88 PRO A N 1
ATOM 600 C CA . PRO A 1 88 ? -6.827 5.668 -0.134 1.00 84.25 88 PRO A CA 1
ATOM 601 C C . PRO A 1 88 ? -7.205 4.311 0.486 1.00 84.25 88 PRO A C 1
ATOM 603 O O . PRO A 1 88 ? -6.338 3.516 0.847 1.00 84.25 88 PRO A O 1
ATOM 606 N N . GLU A 1 89 ? -8.503 4.033 0.602 1.00 91.06 89 GLU A N 1
ATOM 607 C CA . GLU A 1 89 ? -9.054 2.745 1.024 1.00 91.06 89 GLU A CA 1
ATOM 608 C C . GLU A 1 89 ? -8.857 1.636 -0.016 1.00 91.06 89 GLU A C 1
ATOM 610 O O . GLU A 1 89 ? -8.862 0.460 0.345 1.00 91.06 89 GLU A O 1
ATOM 615 N N . GLN A 1 90 ? -8.699 1.990 -1.293 1.00 91.81 90 GLN A N 1
ATOM 616 C CA . GLN A 1 90 ? -8.625 1.034 -2.400 1.00 91.81 90 GLN A CA 1
ATOM 617 C C . GLN A 1 90 ? -7.355 1.208 -3.236 1.00 91.81 90 GLN A C 1
ATOM 619 O O . GLN A 1 90 ? -6.736 0.221 -3.631 1.00 91.81 90 GLN A O 1
ATOM 624 N N . TYR A 1 91 ? -6.957 2.451 -3.491 1.00 90.12 91 TYR A N 1
ATOM 625 C CA . TYR A 1 91 ? -5.799 2.784 -4.302 1.00 90.12 91 TYR A CA 1
ATOM 626 C C . TYR A 1 91 ? -4.718 3.370 -3.406 1.00 90.12 91 TYR A C 1
ATOM 628 O O . TYR A 1 91 ? -4.939 4.350 -2.698 1.00 90.12 91 TYR A O 1
ATOM 636 N N . ILE A 1 92 ? -3.532 2.773 -3.428 1.00 92.44 92 ILE A N 1
ATOM 637 C CA . ILE A 1 92 ? -2.455 3.137 -2.510 1.00 92.44 92 ILE A CA 1
ATOM 638 C C . ILE A 1 92 ? -1.166 3.296 -3.294 1.00 92.44 92 ILE A C 1
ATOM 640 O O . ILE A 1 92 ? -0.806 2.425 -4.084 1.00 92.44 92 ILE A O 1
ATOM 644 N N . VAL A 1 93 ? -0.438 4.379 -3.029 1.00 93.38 93 VAL A N 1
ATOM 645 C CA . VAL A 1 93 ? 0.900 4.598 -3.582 1.00 93.38 93 VAL A CA 1
ATOM 646 C C . VAL A 1 93 ? 1.900 4.627 -2.440 1.00 93.38 93 VAL A C 1
ATOM 648 O O . VAL A 1 93 ? 1.828 5.491 -1.565 1.00 93.38 93 VAL A O 1
ATOM 651 N N . PHE A 1 94 ? 2.827 3.677 -2.446 1.00 95.00 94 PHE A N 1
ATOM 652 C CA . PHE A 1 94 ? 3.923 3.588 -1.493 1.00 95.00 94 PHE A CA 1
ATOM 653 C C . PHE A 1 94 ? 5.206 4.133 -2.106 1.00 95.00 94 PHE A C 1
ATOM 655 O O . PHE A 1 94 ? 5.551 3.811 -3.245 1.00 95.00 94 PHE A O 1
ATOM 662 N N . VAL A 1 95 ? 5.940 4.915 -1.320 1.00 94.75 95 VAL A N 1
ATOM 663 C CA . VAL A 1 95 ? 7.192 5.556 -1.732 1.00 94.75 95 VAL A CA 1
ATOM 664 C C . VAL A 1 95 ? 8.291 5.343 -0.675 1.00 94.75 95 VAL A C 1
ATOM 666 O O . VAL A 1 95 ? 8.007 4.917 0.456 1.00 94.75 95 VAL A O 1
ATOM 669 N N . PRO A 1 96 ? 9.571 5.568 -1.022 1.00 95.31 96 PRO A N 1
ATOM 670 C CA . PRO A 1 96 ? 10.683 5.443 -0.084 1.00 95.31 96 PRO A CA 1
ATOM 671 C C . PRO A 1 96 ? 10.656 6.522 1.008 1.00 95.31 96 PRO A C 1
ATOM 673 O O . PRO A 1 96 ? 9.863 7.457 0.964 1.00 95.31 96 PRO A O 1
ATOM 676 N N . ALA A 1 97 ? 11.551 6.396 1.992 1.00 92.38 97 ALA A N 1
ATOM 677 C CA . ALA A 1 97 ? 11.636 7.320 3.132 1.00 92.38 97 ALA A CA 1
ATOM 678 C C . ALA A 1 97 ? 11.963 8.758 2.715 1.00 92.38 97 ALA A C 1
ATOM 680 O O . ALA A 1 97 ? 11.440 9.713 3.277 1.00 92.38 97 ALA A O 1
ATOM 681 N N . ASP A 1 98 ? 12.864 8.882 1.744 1.00 89.06 98 ASP A N 1
ATOM 682 C CA . ASP A 1 98 ? 13.242 10.148 1.138 1.00 89.06 98 ASP A CA 1
ATOM 683 C C . ASP A 1 98 ? 12.244 10.457 0.021 1.00 89.06 98 ASP A C 1
ATOM 685 O O . ASP A 1 98 ? 12.348 9.917 -1.084 1.00 89.06 98 ASP A O 1
ATOM 689 N N . ASN A 1 99 ? 11.236 11.249 0.377 1.00 87.31 99 ASN A N 1
ATOM 690 C CA . ASN A 1 99 ? 10.069 11.584 -0.431 1.00 87.31 99 ASN A CA 1
ATOM 691 C C . ASN A 1 99 ? 9.973 13.088 -0.746 1.00 87.31 99 ASN A C 1
ATOM 693 O O . ASN A 1 99 ? 8.900 13.548 -1.117 1.00 87.31 99 ASN A O 1
ATOM 697 N N . SER A 1 100 ? 11.059 13.853 -0.575 1.00 89.94 100 SER A N 1
ATOM 698 C CA . SER A 1 100 ? 11.117 15.255 -1.019 1.00 89.94 100 SER A CA 1
ATOM 699 C C . SER A 1 100 ? 11.471 15.402 -2.497 1.00 89.94 100 SER A C 1
ATOM 701 O O . SER A 1 100 ? 11.165 16.429 -3.089 1.00 89.94 100 SER A O 1
ATOM 703 N N . ASP A 1 101 ? 12.144 14.400 -3.068 1.00 92.44 101 ASP A N 1
ATOM 704 C CA . ASP A 1 101 ? 12.393 14.289 -4.503 1.00 92.44 101 ASP A CA 1
ATOM 705 C C . ASP A 1 101 ? 12.312 12.828 -4.915 1.00 92.44 101 ASP A C 1
ATOM 707 O O . ASP A 1 101 ? 13.193 12.033 -4.591 1.00 92.44 101 ASP A O 1
ATOM 711 N N . LEU A 1 102 ? 11.233 12.455 -5.596 1.00 92.50 102 LEU A N 1
ATOM 712 C CA . LEU A 1 102 ? 11.021 11.086 -6.040 1.00 92.50 102 LEU A CA 1
ATOM 713 C C . LEU A 1 102 ? 11.736 10.761 -7.356 1.00 92.50 102 LEU A C 1
ATOM 715 O O . LEU A 1 102 ? 11.737 9.595 -7.744 1.00 92.50 102 LEU A O 1
ATOM 719 N N . THR A 1 103 ? 12.410 11.712 -8.010 1.00 93.00 103 THR A N 1
ATOM 720 C CA . THR A 1 103 ? 13.063 11.495 -9.308 1.00 93.00 103 THR A CA 1
ATOM 721 C C . THR A 1 103 ? 14.037 10.314 -9.251 1.00 93.00 103 THR A C 1
ATOM 723 O O . THR A 1 103 ? 14.972 10.273 -8.450 1.00 93.00 103 THR A O 1
ATOM 726 N N . GLY A 1 104 ? 13.826 9.315 -10.110 1.00 92.19 104 GLY A N 1
ATOM 727 C CA . GLY A 1 104 ? 14.654 8.107 -10.160 1.00 92.19 104 GLY A CA 1
ATOM 728 C C . GLY A 1 104 ? 14.401 7.103 -9.027 1.00 92.19 104 GLY A C 1
ATOM 729 O O . GLY A 1 104 ? 15.046 6.052 -8.990 1.00 92.19 104 GLY A O 1
ATOM 730 N N . LYS A 1 105 ? 13.459 7.375 -8.118 1.00 92.88 105 LYS A N 1
ATOM 731 C CA . LYS A 1 105 ? 13.060 6.459 -7.045 1.00 92.88 105 LYS A CA 1
ATOM 732 C C . LYS A 1 105 ? 11.910 5.566 -7.488 1.00 92.88 105 LYS A C 1
ATOM 734 O O . LYS A 1 105 ? 11.085 5.946 -8.312 1.00 92.88 105 LYS A O 1
ATOM 739 N N . GLN A 1 106 ? 11.850 4.362 -6.926 1.00 93.38 106 GLN A N 1
ATOM 740 C CA . GLN A 1 106 ? 10.731 3.460 -7.178 1.00 93.38 106 GLN A CA 1
ATOM 741 C C . GLN A 1 106 ? 9.510 3.840 -6.341 1.00 93.38 106 GLN A C 1
ATOM 743 O O . GLN A 1 106 ? 9.654 4.165 -5.165 1.00 93.38 106 GLN A O 1
ATOM 748 N N . ALA A 1 107 ? 8.327 3.704 -6.927 1.00 93.25 107 ALA A N 1
ATOM 749 C CA . ALA A 1 107 ? 7.032 3.789 -6.266 1.00 93.25 107 ALA A CA 1
ATOM 750 C C . ALA A 1 107 ? 6.217 2.523 -6.563 1.00 93.25 107 ALA A C 1
ATOM 752 O O . ALA A 1 107 ? 6.254 2.000 -7.680 1.00 93.25 107 ALA A O 1
ATOM 753 N N . LEU A 1 108 ? 5.486 2.036 -5.560 1.00 94.38 108 LEU A N 1
ATOM 754 C CA . LEU A 1 108 ? 4.604 0.874 -5.662 1.00 94.38 108 LEU A CA 1
ATOM 755 C C . LEU A 1 108 ? 3.150 1.334 -5.598 1.00 94.38 108 LEU A C 1
ATOM 757 O O . LEU A 1 108 ? 2.712 1.877 -4.589 1.00 94.38 108 LEU A O 1
ATOM 761 N N . TYR A 1 109 ? 2.406 1.047 -6.654 1.00 93.19 109 TYR A N 1
ATOM 762 C CA . TYR A 1 109 ? 0.985 1.314 -6.790 1.00 93.19 109 TYR A CA 1
ATOM 763 C C . TYR A 1 109 ? 0.219 0.018 -6.538 1.00 93.19 109 TYR A C 1
ATOM 765 O O . TYR A 1 109 ? 0.473 -0.997 -7.192 1.00 93.19 109 TYR A O 1
ATOM 773 N N . LEU A 1 110 ? -0.712 0.042 -5.590 1.00 93.69 110 LEU A N 1
ATOM 774 C CA . LEU A 1 110 ? -1.669 -1.032 -5.361 1.00 93.69 110 LEU A CA 1
ATOM 775 C C . LEU A 1 110 ? -3.070 -0.551 -5.722 1.00 93.69 110 LEU A C 1
ATOM 777 O O . LEU A 1 110 ? -3.500 0.506 -5.268 1.00 93.69 110 LEU A O 1
ATOM 781 N N . ASP A 1 111 ? -3.773 -1.372 -6.491 1.00 93.12 111 ASP A N 1
ATOM 782 C CA . ASP A 1 111 ? -5.210 -1.279 -6.717 1.00 93.12 111 ASP A CA 1
ATOM 783 C C . ASP A 1 111 ? -5.858 -2.533 -6.127 1.00 93.12 111 ASP A C 1
ATOM 785 O O . ASP A 1 111 ? -5.532 -3.665 -6.503 1.00 93.12 111 ASP A O 1
ATOM 789 N N . LEU A 1 112 ? -6.721 -2.329 -5.142 1.00 94.88 112 LEU A N 1
ATOM 790 C CA . LEU A 1 112 ? -7.421 -3.386 -4.438 1.00 94.88 112 LEU A CA 1
ATOM 791 C C . LEU A 1 112 ? -8.797 -3.633 -5.071 1.00 94.88 112 LEU A C 1
ATOM 793 O O . LEU A 1 112 ? -9.481 -2.721 -5.517 1.00 94.88 112 LEU A O 1
ATOM 797 N N . SER A 1 113 ? -9.255 -4.882 -5.064 1.00 94.62 113 SER A N 1
ATOM 798 C CA . SER A 1 113 ? -10.586 -5.248 -5.588 1.00 94.62 113 SER A CA 1
ATOM 799 C C . SER A 1 113 ? -11.767 -4.708 -4.765 1.00 94.62 113 SER A C 1
ATOM 801 O O . SER A 1 113 ? -12.905 -4.731 -5.233 1.00 94.62 113 SER A O 1
ATOM 803 N N . SER A 1 114 ? -11.514 -4.227 -3.547 1.00 95.06 114 SER A N 1
ATOM 804 C CA . SER A 1 114 ? -12.491 -3.563 -2.683 1.00 95.06 114 SER A CA 1
ATOM 805 C C . SER A 1 114 ? -11.797 -2.617 -1.703 1.00 95.06 114 SER A C 1
ATOM 807 O O . SER A 1 114 ? -10.622 -2.808 -1.388 1.00 95.06 114 SER A O 1
ATOM 809 N N . ALA A 1 115 ? -12.545 -1.658 -1.158 1.00 95.31 115 ALA A N 1
ATOM 810 C CA . ALA A 1 115 ? -12.087 -0.798 -0.072 1.00 95.31 115 ALA A CA 1
ATOM 811 C C . ALA A 1 115 ? -11.699 -1.604 1.185 1.00 95.31 115 ALA A C 1
ATOM 813 O O . ALA A 1 115 ? -12.363 -2.579 1.558 1.00 95.31 115 ALA A O 1
ATOM 814 N N . MET A 1 116 ? -10.619 -1.189 1.846 1.00 95.62 116 MET A N 1
ATOM 815 C CA . MET A 1 116 ? -10.222 -1.680 3.164 1.00 95.62 116 MET A CA 1
ATOM 816 C C . MET A 1 116 ? -11.213 -1.219 4.237 1.00 95.62 116 MET A C 1
ATOM 818 O O . MET A 1 116 ? -11.736 -0.113 4.186 1.00 95.62 116 MET A O 1
ATOM 822 N N . THR A 1 117 ? -11.444 -2.058 5.249 1.00 94.25 117 THR A N 1
ATOM 823 C CA . THR A 1 117 ? -12.344 -1.743 6.371 1.00 94.25 117 THR A CA 1
ATOM 824 C C . THR A 1 117 ? -11.733 -2.166 7.705 1.00 94.25 117 THR A C 1
ATOM 826 O O . THR A 1 117 ? -10.830 -3.009 7.742 1.00 94.25 117 THR A O 1
ATOM 829 N N . ASP A 1 118 ? -12.276 -1.659 8.813 1.00 90.50 118 ASP A N 1
ATOM 830 C CA . ASP A 1 118 ? -11.838 -2.028 10.170 1.00 90.50 118 ASP A CA 1
ATOM 831 C C . ASP A 1 118 ? -12.152 -3.486 10.545 1.00 90.50 118 ASP A C 1
ATOM 833 O O . ASP A 1 118 ? -11.648 -4.012 11.538 1.00 90.50 118 ASP A O 1
ATOM 837 N N . ALA A 1 119 ? -12.964 -4.180 9.742 1.00 91.12 119 ALA A N 1
ATOM 838 C CA . ALA A 1 119 ? -13.189 -5.614 9.900 1.00 91.12 119 ALA A CA 1
ATOM 839 C C . ALA A 1 119 ? -11.978 -6.454 9.442 1.00 91.12 119 ALA A C 1
ATOM 841 O O . ALA A 1 119 ? -11.896 -7.644 9.758 1.00 91.12 119 ALA A O 1
ATOM 842 N N . GLY A 1 120 ? -11.038 -5.853 8.702 1.00 94.56 120 GLY A N 1
ATOM 843 C CA . GLY A 1 120 ? -9.953 -6.566 8.039 1.00 94.56 120 GLY A CA 1
ATOM 844 C C . GLY A 1 120 ? -10.473 -7.528 6.972 1.00 94.56 120 GLY A C 1
ATOM 845 O O . GLY A 1 120 ? -11.424 -7.226 6.254 1.00 94.56 120 GLY A O 1
ATOM 846 N N . GLY A 1 121 ? -9.836 -8.693 6.851 1.00 96.19 121 GLY A N 1
ATOM 847 C CA . GLY A 1 121 ? -10.204 -9.719 5.874 1.00 96.19 121 GLY A CA 1
ATOM 848 C C . GLY A 1 121 ? -9.151 -9.906 4.788 1.00 96.19 121 GLY A C 1
ATOM 849 O O . GLY A 1 121 ? -7.983 -9.587 4.983 1.00 96.19 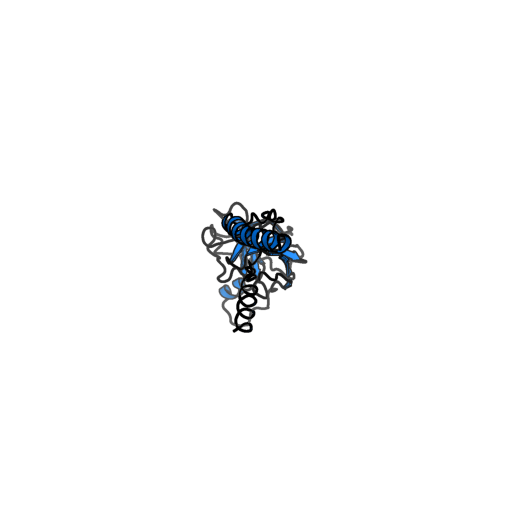121 GLY A O 1
ATOM 850 N N . THR A 1 122 ? -9.548 -10.463 3.650 1.00 98.19 122 THR A N 1
ATOM 851 C CA . THR A 1 122 ? -8.649 -10.699 2.515 1.00 98.19 122 THR A CA 1
ATOM 852 C C . THR A 1 122 ? -9.171 -9.933 1.317 1.00 98.19 122 THR A C 1
ATOM 854 O O . THR A 1 122 ? -10.313 -10.149 0.919 1.00 98.19 122 THR A O 1
ATOM 857 N N . ILE A 1 123 ? -8.329 -9.084 0.732 1.00 97.94 123 ILE A N 1
ATOM 858 C CA . ILE A 1 123 ? -8.678 -8.301 -0.452 1.00 97.94 123 ILE A CA 1
ATOM 859 C C . ILE A 1 123 ? -7.682 -8.633 -1.569 1.00 97.94 123 ILE A C 1
ATOM 861 O O . ILE A 1 123 ? -6.485 -8.362 -1.424 1.00 97.94 123 ILE A O 1
ATOM 865 N N . PRO A 1 124 ? -8.140 -9.251 -2.671 1.00 97.31 124 PRO A N 1
ATOM 866 C CA . PRO A 1 124 ? -7.327 -9.441 -3.865 1.00 97.31 124 PRO A CA 1
ATOM 867 C C . PRO A 1 124 ? -6.797 -8.116 -4.416 1.00 97.31 124 PRO A C 1
ATOM 869 O O . PRO A 1 124 ? -7.520 -7.117 -4.433 1.00 97.31 124 PRO A O 1
ATOM 872 N N . ILE A 1 125 ? -5.557 -8.135 -4.904 1.00 95.94 125 ILE A N 1
ATOM 873 C CA . ILE A 1 125 ? -4.991 -7.046 -5.703 1.00 95.94 125 ILE A CA 1
ATOM 874 C C . ILE A 1 125 ? -5.479 -7.235 -7.137 1.00 95.94 125 ILE A C 1
ATOM 876 O O . ILE A 1 125 ? -5.375 -8.340 -7.676 1.00 95.94 125 ILE A O 1
ATOM 880 N N . ASN A 1 126 ? -6.000 -6.174 -7.749 1.00 91.31 126 ASN A N 1
ATOM 881 C CA . ASN A 1 126 ? -6.450 -6.213 -9.132 1.00 91.31 126 ASN A CA 1
ATOM 882 C C . ASN A 1 126 ? -5.235 -6.434 -10.048 1.00 91.31 126 ASN A C 1
ATOM 884 O O . ASN A 1 126 ? -4.338 -5.583 -10.101 1.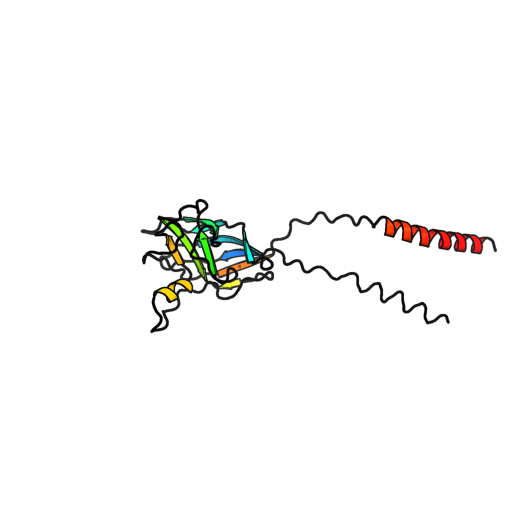00 91.31 126 ASN A O 1
ATOM 888 N N . PRO A 1 127 ? -5.164 -7.572 -10.765 1.00 82.31 127 PRO A N 1
ATOM 889 C CA . PRO A 1 127 ? -4.126 -7.764 -11.762 1.00 82.31 127 PRO A CA 1
ATOM 890 C C . PRO A 1 127 ? -4.359 -6.793 -12.928 1.00 82.31 127 PRO A C 1
ATOM 892 O O . PRO A 1 127 ? -5.472 -6.281 -13.092 1.00 82.31 127 PRO A O 1
ATOM 895 N N . PRO A 1 128 ? -3.355 -6.567 -13.791 1.00 75.81 128 PRO A N 1
ATOM 896 C CA . PRO A 1 128 ? -3.551 -5.828 -15.026 1.00 75.81 128 PRO A CA 1
ATOM 897 C C . PRO A 1 128 ? -4.624 -6.528 -15.866 1.00 75.81 128 PRO A C 1
ATOM 899 O O . PRO A 1 128 ? -4.360 -7.531 -16.524 1.00 75.81 128 PRO A O 1
ATOM 902 N N . GLN A 1 129 ? -5.853 -6.012 -15.845 1.00 68.06 129 GLN A N 1
ATOM 903 C CA . GLN A 1 129 ? -6.864 -6.442 -16.804 1.00 68.06 129 GLN A CA 1
ATOM 904 C C . GLN A 1 129 ? -6.468 -5.900 -18.177 1.00 68.06 129 GLN A C 1
ATOM 906 O O . GLN A 1 129 ? -5.924 -4.794 -18.260 1.00 68.06 129 GLN A O 1
ATOM 911 N N . GLY A 1 130 ? -6.688 -6.680 -19.239 1.00 61.28 130 GLY A N 1
ATOM 912 C CA . GLY A 1 130 ? -6.512 -6.183 -20.604 1.00 61.28 130 GLY A CA 1
ATOM 913 C C . GLY A 1 130 ? -7.275 -4.869 -20.752 1.00 61.28 130 GLY A C 1
ATOM 914 O O . GLY A 1 130 ? -8.384 -4.749 -20.230 1.00 61.28 130 GLY A O 1
ATOM 915 N N . GLU A 1 131 ? -6.646 -3.858 -21.344 1.00 62.81 131 GLU A N 1
ATOM 916 C CA . GLU A 1 131 ? -7.291 -2.560 -21.522 1.00 62.81 131 GLU A CA 1
ATOM 917 C C . GLU A 1 131 ? -8.628 -2.754 -22.246 1.00 62.81 131 GLU A C 1
ATOM 919 O O . GLU A 1 131 ? -8.666 -3.457 -23.261 1.00 62.81 131 GLU A O 1
ATOM 924 N N . PRO A 1 132 ? -9.739 -2.192 -21.738 1.00 58.19 132 PRO A N 1
ATOM 925 C CA . PRO A 1 132 ? -10.962 -2.165 -22.514 1.00 58.19 132 PRO A CA 1
ATOM 926 C C . PRO A 1 132 ? -10.676 -1.369 -23.789 1.00 58.19 132 PRO A C 1
ATOM 928 O O . PRO A 1 132 ? -10.264 -0.208 -23.742 1.00 58.19 132 PRO A O 1
ATOM 931 N N . GLU A 1 133 ? -10.853 -2.039 -24.924 1.00 63.91 133 GLU A N 1
ATOM 932 C CA . GLU A 1 133 ? -10.605 -1.505 -26.258 1.00 63.91 133 GLU A CA 1
ATOM 933 C C . GLU A 1 133 ? -11.306 -0.138 -26.406 1.00 63.91 133 GLU A C 1
ATOM 935 O O . GLU A 1 133 ? -12.534 -0.051 -26.357 1.00 63.91 133 GLU A O 1
ATOM 940 N N . GLY A 1 134 ? -10.524 0.946 -26.516 1.00 66.56 134 GLY A N 1
ATOM 941 C CA . GLY A 1 134 ? -11.034 2.308 -26.730 1.00 66.56 134 GLY A CA 1
ATOM 942 C C . GLY A 1 134 ? -10.915 3.310 -25.569 1.00 66.56 134 GLY A C 1
ATOM 943 O O . GLY A 1 134 ? -11.404 4.431 -25.721 1.00 66.56 134 GLY A O 1
ATOM 944 N N . GLN A 1 135 ? -10.274 2.983 -24.438 1.00 58.66 135 GLN A N 1
ATOM 945 C CA . GLN A 1 135 ? -9.923 3.989 -23.418 1.00 58.66 135 GLN A CA 1
ATOM 946 C C . GLN A 1 135 ? -8.544 4.632 -23.674 1.00 58.66 135 GLN A C 1
ATOM 948 O O . GLN A 1 135 ? -7.623 3.941 -24.099 1.00 58.66 135 GLN A O 1
ATOM 953 N N . PRO A 1 136 ? -8.370 5.945 -23.415 1.00 59.50 136 PRO A N 1
ATOM 954 C CA . PRO A 1 136 ? -7.066 6.597 -23.530 1.00 59.50 136 PRO A CA 1
ATOM 955 C C . PRO A 1 136 ? -6.062 5.996 -22.530 1.00 59.50 136 PRO A C 1
ATOM 957 O O . PRO A 1 136 ? -6.364 5.901 -21.339 1.00 59.50 136 PRO A O 1
ATOM 960 N N . GLU A 1 137 ? -4.859 5.651 -23.006 1.00 57.44 137 GLU A N 1
ATOM 961 C CA . GLU A 1 137 ? -3.773 4.974 -22.259 1.00 57.44 137 GLU A CA 1
ATOM 962 C C . GLU A 1 137 ? -3.462 5.619 -20.890 1.00 57.44 137 GLU A C 1
ATOM 964 O O . GLU A 1 137 ? -3.148 4.936 -19.917 1.00 57.44 137 GLU A O 1
ATOM 969 N N . ALA A 1 138 ? -3.634 6.940 -20.761 1.00 53.16 138 ALA A N 1
ATOM 970 C CA . ALA A 1 138 ? -3.407 7.674 -19.512 1.00 53.16 138 ALA A CA 1
ATOM 971 C C . ALA A 1 138 ? -4.393 7.319 -18.374 1.00 53.16 138 ALA A C 1
ATOM 973 O O . ALA A 1 138 ? -4.074 7.505 -17.199 1.00 53.16 138 ALA A O 1
ATOM 974 N N . VAL A 1 139 ? -5.587 6.808 -18.695 1.00 52.25 139 VAL A N 1
ATOM 975 C CA . VAL A 1 139 ? -6.591 6.373 -17.704 1.00 52.25 139 VAL A CA 1
ATOM 976 C C . VAL A 1 139 ? -6.360 4.916 -17.290 1.00 52.25 139 VAL A C 1
ATOM 978 O O . VAL A 1 139 ? -6.673 4.539 -16.162 1.00 52.25 139 VAL A O 1
ATOM 981 N N . ALA A 1 140 ? -5.743 4.109 -18.157 1.00 56.66 140 ALA A N 1
ATOM 982 C CA . ALA A 1 140 ? -5.543 2.680 -17.943 1.00 56.66 140 ALA A CA 1
ATOM 983 C C . ALA A 1 140 ? -4.487 2.347 -16.875 1.00 56.66 140 ALA A C 1
ATOM 985 O O . ALA A 1 140 ? -4.541 1.272 -16.281 1.00 56.66 140 ALA A O 1
ATOM 986 N N . LEU A 1 141 ? -3.539 3.249 -16.600 1.00 60.03 141 LEU A N 1
ATOM 987 C CA . LEU A 1 141 ? -2.488 3.008 -15.605 1.00 60.03 141 LEU A CA 1
ATOM 988 C C . LEU A 1 141 ? -2.956 3.209 -14.161 1.00 60.03 141 LEU A C 1
ATOM 990 O O . LEU A 1 141 ? -2.432 2.564 -13.263 1.00 60.03 141 LEU A O 1
ATOM 994 N N . ARG A 1 142 ? -3.965 4.055 -13.916 1.00 61.38 142 ARG A N 1
ATOM 995 C CA . ARG A 1 142 ? -4.440 4.345 -12.549 1.00 61.38 142 ARG A CA 1
ATOM 996 C C . ARG A 1 142 ? -5.236 3.198 -11.912 1.00 61.38 142 ARG A C 1
ATOM 998 O O . ARG A 1 142 ? -5.455 3.220 -10.709 1.00 61.38 142 ARG A O 1
ATOM 1005 N N . THR A 1 143 ? -5.646 2.207 -12.700 1.00 68.19 143 THR A N 1
ATOM 1006 C CA . THR A 1 143 ? -6.479 1.063 -12.280 1.00 68.19 143 THR A CA 1
ATOM 1007 C C . THR A 1 143 ? -5.712 -0.260 -12.309 1.00 68.19 143 THR A C 1
ATOM 1009 O O . THR A 1 143 ? -6.273 -1.327 -12.559 1.00 68.19 143 THR A O 1
ATOM 1012 N N . LYS A 1 144 ? -4.386 -0.202 -12.156 1.00 84.00 144 LYS A N 1
ATOM 1013 C CA . LYS A 1 144 ? -3.527 -1.387 -12.168 1.00 84.00 144 LYS A CA 1
ATOM 1014 C C . LYS A 1 144 ? -2.540 -1.310 -11.015 1.00 84.00 144 LYS A C 1
ATOM 1016 O O . LYS A 1 144 ? -2.012 -0.245 -10.708 1.00 84.00 144 LYS A O 1
ATOM 1021 N N . ALA A 1 145 ? -2.249 -2.458 -10.412 1.00 91.44 145 ALA A N 1
ATOM 1022 C CA . ALA A 1 145 ? -1.167 -2.571 -9.448 1.00 91.44 145 ALA A CA 1
ATOM 1023 C C . ALA A 1 145 ? 0.171 -2.813 -10.166 1.00 91.44 145 ALA A C 1
ATOM 1025 O O . ALA A 1 145 ? 0.298 -3.731 -10.983 1.00 91.44 145 ALA A O 1
ATOM 1026 N N . PHE A 1 146 ? 1.182 -2.002 -9.868 1.00 93.00 146 PHE A N 1
ATOM 1027 C CA . PHE A 1 146 ? 2.508 -2.075 -10.488 1.00 93.00 146 PHE A CA 1
ATOM 1028 C C . PHE A 1 146 ? 3.565 -1.380 -9.625 1.00 93.00 146 PHE A C 1
ATOM 1030 O O . PHE A 1 146 ? 3.251 -0.645 -8.697 1.00 93.00 146 PHE A O 1
ATOM 1037 N N . THR A 1 147 ? 4.839 -1.577 -9.951 1.00 93.06 147 THR A N 1
ATOM 1038 C CA . THR A 1 147 ? 5.937 -0.731 -9.467 1.00 93.06 147 THR A CA 1
ATOM 1039 C C . THR A 1 147 ? 6.639 -0.071 -10.647 1.00 93.06 147 THR A C 1
ATOM 1041 O O . THR A 1 147 ? 6.736 -0.657 -11.726 1.00 93.06 147 THR A O 1
ATOM 1044 N N . GLY A 1 148 ? 7.101 1.159 -10.460 1.00 91.62 148 GLY A N 1
ATOM 1045 C CA . GLY A 1 148 ? 7.754 1.956 -11.497 1.00 91.62 148 GLY A CA 1
ATOM 1046 C C . GLY A 1 148 ? 8.718 2.964 -10.887 1.00 91.62 148 GLY A C 1
ATOM 1047 O O . GLY A 1 148 ? 8.748 3.128 -9.671 1.00 91.62 148 GLY A O 1
ATOM 1048 N N . VAL A 1 149 ? 9.526 3.613 -11.721 1.00 92.38 149 VAL A N 1
ATOM 1049 C CA . VAL A 1 149 ? 10.499 4.629 -11.291 1.00 92.38 149 VAL A CA 1
ATOM 1050 C C . VAL A 1 149 ? 9.945 6.013 -11.600 1.00 92.38 149 VAL A C 1
ATOM 1052 O O . VAL A 1 149 ? 9.647 6.273 -12.750 1.00 92.38 149 VAL A O 1
ATOM 1055 N N . CYS A 1 150 ? 9.815 6.911 -10.636 1.00 91.69 150 CYS A N 1
ATOM 1056 C CA . CYS A 1 150 ? 9.275 8.249 -10.881 1.00 91.69 150 CYS A CA 1
ATOM 1057 C C . CYS A 1 150 ? 10.204 9.078 -11.791 1.00 91.69 150 CYS A C 1
ATOM 1059 O O . CYS A 1 150 ? 11.429 9.040 -11.629 1.00 91.69 150 CYS A O 1
ATOM 1061 N N . GLN A 1 151 ? 9.642 9.817 -12.755 1.00 91.62 151 GLN A N 1
ATOM 1062 C CA . GLN A 1 151 ? 10.421 10.676 -13.667 1.00 91.62 151 GLN A CA 1
ATOM 1063 C C . GLN A 1 151 ? 10.594 12.111 -13.167 1.00 91.62 151 GLN A C 1
ATOM 1065 O O . GLN A 1 151 ? 11.458 12.828 -13.670 1.00 91.62 151 GLN A O 1
ATOM 1070 N N . ASP A 1 152 ? 9.780 12.517 -12.203 1.00 90.69 152 ASP A N 1
ATOM 1071 C CA . ASP A 1 152 ? 9.776 13.850 -11.623 1.00 90.69 152 ASP A CA 1
ATOM 1072 C C . ASP A 1 152 ? 9.732 13.783 -10.092 1.00 90.69 152 ASP A C 1
ATOM 1074 O O . ASP A 1 152 ? 9.619 12.708 -9.489 1.00 90.69 152 ASP A O 1
ATOM 1078 N N . ILE A 1 153 ? 9.844 14.965 -9.486 1.00 90.88 153 ILE A N 1
ATOM 1079 C CA . ILE A 1 153 ? 9.950 15.168 -8.043 1.00 90.88 153 ILE A CA 1
ATOM 1080 C C . ILE A 1 153 ? 8.727 14.633 -7.278 1.00 90.88 153 ILE A C 1
ATOM 1082 O O . ILE A 1 153 ? 8.888 14.142 -6.162 1.00 90.88 153 ILE A O 1
ATOM 1086 N N . ASP A 1 154 ? 7.547 14.639 -7.908 1.00 88.69 154 ASP A N 1
ATOM 1087 C CA . ASP A 1 154 ? 6.247 14.328 -7.301 1.00 88.69 154 ASP A CA 1
ATOM 1088 C C . ASP A 1 154 ? 5.640 12.999 -7.795 1.00 88.69 154 ASP A C 1
ATOM 1090 O O . ASP A 1 154 ? 4.529 12.627 -7.403 1.00 88.69 154 ASP A O 1
ATOM 1094 N N . CYS A 1 155 ? 6.375 12.259 -8.627 1.00 88.88 155 CYS A N 1
ATOM 1095 C CA . CYS A 1 155 ? 5.948 11.035 -9.298 1.00 88.88 155 CYS A CA 1
ATOM 1096 C C . CYS A 1 155 ? 4.687 11.178 -10.175 1.00 88.88 155 CYS A C 1
ATOM 1098 O O . CYS A 1 155 ? 3.889 10.243 -10.258 1.00 88.88 155 CYS A O 1
ATOM 1100 N N . GLU A 1 156 ? 4.488 12.322 -10.837 1.00 84.94 156 GLU A N 1
ATOM 1101 C CA . GLU A 1 156 ? 3.359 12.531 -11.758 1.00 84.94 156 GLU A CA 1
ATOM 1102 C C . GLU A 1 156 ? 3.506 11.714 -13.042 1.00 84.94 156 GLU A C 1
ATOM 1104 O O . GLU A 1 156 ? 2.538 11.126 -13.536 1.00 84.94 156 GLU A O 1
ATOM 1109 N N . ALA A 1 157 ? 4.726 11.660 -13.570 1.00 82.62 157 ALA A N 1
ATOM 1110 C CA . ALA A 1 157 ? 5.085 10.889 -14.741 1.00 82.62 157 ALA A CA 1
ATOM 1111 C C . ALA A 1 157 ? 5.798 9.588 -14.348 1.00 82.62 157 ALA A C 1
ATOM 1113 O O . ALA A 1 157 ? 6.825 9.570 -13.659 1.00 82.62 157 ALA A O 1
ATOM 1114 N N . LEU A 1 158 ? 5.265 8.477 -14.857 1.00 76.75 158 LEU A N 1
ATOM 1115 C CA . LEU A 1 158 ? 5.869 7.154 -14.761 1.00 76.75 158 LEU A CA 1
ATOM 1116 C C . LEU A 1 158 ? 6.366 6.711 -16.150 1.00 76.75 158 LEU A C 1
ATOM 1118 O O . LEU A 1 158 ? 5.650 6.875 -17.138 1.00 76.75 158 LEU A O 1
ATOM 1122 N N . PRO A 1 159 ? 7.574 6.136 -16.260 1.00 70.94 159 PRO A N 1
ATOM 1123 C CA . PRO A 1 159 ? 8.114 5.613 -17.502 1.00 70.94 159 PRO A CA 1
ATOM 1124 C C . PRO A 1 159 ? 7.341 4.366 -17.929 1.00 70.94 159 PRO A C 1
ATOM 1126 O O . PRO A 1 159 ? 6.806 3.635 -17.100 1.00 70.94 159 PRO A O 1
ATOM 1129 N N . GLY A 1 160 ? 7.411 4.040 -19.221 1.00 67.94 160 GLY A N 1
ATOM 1130 C CA . GLY A 1 160 ? 6.835 2.807 -19.773 1.00 67.94 160 GLY A CA 1
ATOM 1131 C C . GLY A 1 160 ? 7.440 1.498 -19.236 1.00 67.94 160 GLY A C 1
ATOM 1132 O O . GLY A 1 160 ? 6.908 0.429 -19.514 1.00 67.94 160 GLY A O 1
ATOM 1133 N N . ASN A 1 161 ? 8.515 1.551 -18.439 1.00 79.50 161 ASN A N 1
ATOM 1134 C CA . ASN A 1 161 ? 9.091 0.380 -17.770 1.00 79.50 161 ASN A CA 1
ATOM 1135 C C . ASN A 1 161 ? 8.349 0.094 -16.459 1.00 79.50 161 ASN A C 1
ATOM 1137 O O . ASN A 1 161 ? 8.908 0.200 -15.366 1.00 79.50 161 ASN A O 1
ATOM 1141 N N . LEU A 1 162 ? 7.063 -0.226 -16.581 1.00 89.06 162 LEU A N 1
ATOM 1142 C CA . LEU A 1 162 ? 6.225 -0.614 -15.458 1.00 89.06 162 LEU A CA 1
ATOM 1143 C C . LEU A 1 162 ? 6.344 -2.107 -15.209 1.00 89.06 162 LEU A C 1
ATOM 1145 O O . LEU A 1 162 ? 6.243 -2.935 -16.115 1.00 89.06 162 LEU A O 1
ATOM 1149 N N . ARG A 1 163 ? 6.498 -2.458 -13.942 1.00 92.06 163 ARG A N 1
ATOM 1150 C CA . ARG A 1 163 ? 6.516 -3.838 -13.497 1.00 92.06 163 ARG A CA 1
ATOM 1151 C C . ARG A 1 163 ? 5.174 -4.168 -12.861 1.00 92.06 163 ARG A C 1
ATOM 1153 O O . ARG A 1 163 ? 4.924 -3.848 -11.700 1.00 92.06 163 ARG A O 1
ATOM 1160 N N . MET A 1 164 ? 4.309 -4.800 -13.644 1.00 92.81 164 MET A N 1
ATOM 1161 C CA . MET A 1 164 ? 2.929 -5.089 -13.250 1.00 92.81 164 MET A CA 1
ATOM 1162 C C . MET A 1 164 ? 2.857 -6.199 -12.199 1.00 92.81 164 MET A C 1
ATOM 1164 O O . MET A 1 164 ? 3.600 -7.181 -12.272 1.00 92.81 164 MET A O 1
ATOM 1168 N N . VAL A 1 165 ? 1.936 -6.070 -11.245 1.00 95.00 165 VAL A N 1
ATOM 1169 C CA . VAL A 1 165 ? 1.609 -7.128 -10.282 1.00 95.00 165 VAL A CA 1
ATOM 1170 C C . VAL A 1 165 ? 0.736 -8.168 -10.984 1.00 95.00 165 VAL A C 1
ATOM 1172 O O . VAL A 1 165 ? -0.376 -7.873 -11.400 1.00 95.00 165 VAL A O 1
ATOM 1175 N N . ALA A 1 166 ? 1.233 -9.393 -11.126 1.00 94.19 166 ALA A N 1
ATOM 1176 C CA . ALA A 1 166 ? 0.519 -10.489 -11.778 1.00 94.19 166 ALA A CA 1
ATOM 1177 C C . ALA A 1 166 ? -0.524 -11.141 -10.859 1.00 94.19 166 ALA A C 1
ATOM 1179 O O . ALA A 1 166 ? -1.569 -11.597 -11.318 1.00 94.19 166 ALA A O 1
ATOM 1180 N N . SER A 1 167 ? -0.231 -11.214 -9.561 1.00 95.38 167 SER A N 1
ATOM 1181 C CA . SER A 1 167 ? -1.103 -11.837 -8.568 1.00 95.38 167 SER A CA 1
ATOM 1182 C C . SER A 1 167 ? -0.780 -11.344 -7.168 1.00 95.38 167 SER A C 1
ATOM 1184 O O . SER A 1 167 ? 0.343 -10.916 -6.901 1.00 95.38 167 SER A O 1
ATOM 1186 N N . GLY A 1 168 ? -1.728 -11.495 -6.248 1.00 96.81 168 GLY A N 1
ATOM 1187 C CA . GLY A 1 168 ? -1.508 -11.258 -4.830 1.00 96.81 168 GLY A CA 1
ATOM 1188 C C . GLY A 1 168 ? -2.761 -10.770 -4.126 1.00 96.81 168 GLY A C 1
ATOM 1189 O O . GLY A 1 168 ? -3.803 -10.542 -4.738 1.00 96.81 168 GLY A O 1
ATOM 1190 N N . GLN A 1 169 ? -2.646 -10.616 -2.817 1.00 97.94 169 GLN A N 1
ATOM 1191 C CA . GLN A 1 169 ? -3.710 -10.086 -1.978 1.00 97.94 169 GLN A CA 1
ATOM 1192 C C . GLN A 1 169 ? -3.115 -9.393 -0.757 1.00 97.94 169 GLN A C 1
ATOM 1194 O O . GLN A 1 169 ? -1.985 -9.683 -0.351 1.00 97.94 169 GLN A O 1
ATOM 1199 N N . VAL A 1 170 ? -3.902 -8.528 -0.134 1.00 98.25 170 VAL A N 1
ATOM 1200 C CA . VAL A 1 170 ? -3.624 -8.015 1.205 1.00 98.25 170 VAL A CA 1
ATOM 1201 C C . VAL A 1 170 ? -4.516 -8.733 2.212 1.00 98.25 170 VAL A C 1
ATOM 1203 O O . VAL A 1 170 ? -5.693 -8.985 1.956 1.00 98.25 170 VAL A O 1
ATOM 1206 N N . VAL A 1 171 ? -3.942 -9.110 3.353 1.00 98.31 171 VAL A N 1
ATOM 1207 C CA . VAL A 1 171 ? -4.664 -9.766 4.449 1.00 98.31 171 VAL A CA 1
ATOM 1208 C C . VAL A 1 171 ? -4.639 -8.850 5.665 1.00 98.31 171 VAL A C 1
ATOM 1210 O O . VAL A 1 171 ? -3.582 -8.636 6.259 1.00 98.31 171 VAL A O 1
ATOM 1213 N N . GLY A 1 172 ? -5.802 -8.306 6.001 1.00 97.12 172 GLY A N 1
ATOM 1214 C CA . GLY A 1 172 ? -6.063 -7.431 7.131 1.00 97.12 172 GLY A CA 1
ATOM 1215 C C . GLY A 1 172 ? -6.370 -8.224 8.393 1.00 97.12 172 GLY A C 1
ATOM 1216 O O . GLY A 1 172 ? -7.268 -9.069 8.416 1.00 97.12 172 GLY A O 1
ATOM 1217 N N . ARG A 1 173 ? -5.635 -7.939 9.465 1.00 95.31 173 ARG A N 1
ATOM 1218 C CA . ARG A 1 173 ? -5.900 -8.448 10.813 1.00 95.31 173 ARG A CA 1
ATOM 1219 C C . ARG A 1 173 ? -5.956 -7.277 11.777 1.00 95.31 173 ARG A C 1
ATOM 1221 O O . ARG A 1 173 ? -5.113 -6.386 11.701 1.00 95.31 173 ARG A O 1
ATOM 1228 N N . ALA A 1 174 ? -6.934 -7.295 12.679 1.00 89.38 174 ALA A N 1
ATOM 1229 C CA . ALA A 1 174 ? -7.032 -6.290 13.728 1.00 89.38 174 ALA A CA 1
ATOM 1230 C C . ALA A 1 174 ? -5.692 -6.194 14.466 1.00 89.38 174 ALA A C 1
ATOM 1232 O O . ALA A 1 174 ? -5.154 -7.214 14.915 1.00 89.38 174 ALA A O 1
ATOM 1233 N N . VAL A 1 175 ? -5.149 -4.982 14.577 1.00 84.69 175 VAL A N 1
ATOM 1234 C CA . VAL A 1 175 ? -4.021 -4.756 15.471 1.00 84.69 175 VAL A CA 1
ATOM 1235 C C . VAL A 1 175 ? -4.581 -4.932 16.871 1.00 84.69 175 VAL A C 1
ATOM 1237 O O . VAL A 1 175 ? -5.494 -4.211 17.273 1.00 84.69 175 VAL A O 1
ATOM 1240 N N . ALA A 1 176 ? -4.085 -5.926 17.609 1.00 72.69 176 ALA A N 1
ATOM 1241 C CA . ALA A 1 176 ? -4.414 -6.022 19.019 1.00 72.69 176 ALA A CA 1
ATOM 1242 C C . ALA A 1 176 ? -3.947 -4.714 19.656 1.00 72.69 176 ALA A C 1
ATOM 1244 O O . ALA A 1 176 ? -2.740 -4.464 19.726 1.00 72.69 176 ALA A O 1
ATOM 1245 N N . ALA A 1 177 ? -4.894 -3.862 20.061 1.00 65.44 177 ALA A N 1
ATOM 1246 C CA . ALA A 1 177 ? -4.553 -2.672 20.815 1.00 65.44 177 ALA A CA 1
ATOM 1247 C C . ALA A 1 177 ? -3.657 -3.132 21.974 1.00 65.44 177 ALA A C 1
ATOM 1249 O O . ALA A 1 177 ? -3.985 -4.147 22.608 1.00 65.44 177 ALA A O 1
ATOM 1250 N N . PRO A 1 178 ? -2.516 -2.461 22.234 1.00 59.53 178 PRO A N 1
ATOM 1251 C CA . PRO A 1 178 ? -1.731 -2.772 23.418 1.00 59.53 178 PRO A CA 1
ATOM 1252 C C . PRO A 1 178 ? -2.714 -2.743 24.574 1.00 59.53 178 PRO A C 1
ATOM 1254 O O . PRO A 1 178 ? -3.452 -1.762 24.678 1.00 59.53 178 PRO A O 1
ATOM 1257 N N . ALA A 1 179 ? -2.805 -3.848 25.327 1.00 54.25 179 ALA A N 1
ATOM 1258 C CA . ALA A 1 179 ? -3.825 -4.026 26.350 1.00 54.25 179 ALA A CA 1
ATOM 1259 C C . ALA A 1 179 ? -3.878 -2.736 27.157 1.00 54.25 179 ALA A C 1
ATOM 1261 O O . ALA A 1 179 ? -2.933 -2.428 27.888 1.00 54.25 179 ALA A O 1
ATOM 1262 N N . SER A 1 180 ? -4.926 -1.936 26.929 1.00 52.47 180 SER A N 1
ATOM 1263 C CA . SER A 1 180 ? -5.104 -0.689 27.649 1.00 52.47 180 SER A CA 1
ATOM 1264 C C . SER A 1 180 ? -5.033 -1.110 29.096 1.00 52.47 180 SER A C 1
ATOM 1266 O O . SER A 1 180 ? -5.777 -2.026 29.468 1.00 52.47 180 SER A O 1
ATOM 1268 N N . THR A 1 181 ? -4.096 -0.545 29.864 1.00 51.06 181 THR A N 1
ATOM 1269 C CA . THR A 1 181 ? -4.051 -0.772 31.304 1.00 51.06 181 THR A CA 1
ATOM 1270 C C . THR A 1 181 ? -5.472 -0.542 31.754 1.00 51.06 181 THR A C 1
ATOM 1272 O O . THR A 1 181 ? -5.991 0.561 31.597 1.00 51.06 181 THR A O 1
ATOM 1275 N N . THR A 1 182 ? -6.165 -1.624 32.118 1.00 52.91 182 THR A N 1
ATOM 1276 C CA . THR A 1 182 ? -7.582 -1.555 32.439 1.00 52.91 182 THR A CA 1
ATOM 1277 C C . THR A 1 182 ? -7.638 -0.519 33.526 1.00 52.91 182 THR A C 1
ATOM 1279 O O . THR A 1 182 ? -7.072 -0.762 34.596 1.00 52.91 182 THR A O 1
ATOM 1282 N N . ALA A 1 183 ? -8.172 0.664 33.204 1.00 53.06 183 ALA A N 1
ATOM 1283 C CA . ALA A 1 183 ? -8.299 1.730 34.166 1.00 53.06 183 ALA A CA 1
ATOM 1284 C C . ALA A 1 183 ? -9.075 1.073 35.290 1.00 53.06 183 ALA A C 1
ATOM 1286 O O . ALA A 1 183 ? -10.231 0.692 35.091 1.00 53.06 183 ALA A O 1
ATOM 1287 N N . VAL A 1 184 ? -8.386 0.795 36.405 1.00 55.66 184 VAL A N 1
ATOM 1288 C CA . VAL A 1 184 ? -9.019 0.232 37.590 1.00 55.66 184 VAL A CA 1
ATOM 1289 C C . VAL A 1 184 ? -10.207 1.146 37.788 1.00 55.66 184 VAL A C 1
ATOM 1291 O O . VAL A 1 184 ? -9.960 2.353 37.858 1.00 55.66 184 VAL A O 1
ATOM 1294 N N . PRO A 1 185 ? -11.452 0.642 37.737 1.00 57.41 185 PRO A N 1
ATOM 1295 C CA . PRO A 1 185 ? -12.616 1.497 37.807 1.00 57.41 185 PRO A CA 1
ATOM 1296 C C . PRO A 1 185 ? -12.529 2.221 39.141 1.00 57.41 185 PRO A C 1
ATOM 1298 O O . PRO A 1 185 ? -12.892 1.694 40.192 1.00 57.41 185 PRO A O 1
ATOM 1301 N N . MET A 1 186 ? -11.963 3.423 39.111 1.00 61.31 186 MET A N 1
ATOM 1302 C CA . MET A 1 186 ? -11.986 4.328 40.225 1.00 61.31 186 MET A CA 1
ATOM 1303 C C . MET A 1 186 ? -13.435 4.744 40.228 1.00 61.31 186 MET A C 1
ATOM 1305 O O . MET A 1 186 ? -13.874 5.496 39.357 1.00 61.31 186 MET A O 1
ATOM 1309 N N . MET A 1 187 ? -14.210 4.137 41.128 1.00 59.41 187 MET A N 1
ATOM 1310 C CA . MET A 1 187 ? -15.562 4.594 41.389 1.00 59.41 187 MET A CA 1
ATOM 1311 C C . MET A 1 187 ? -15.485 6.111 41.480 1.00 59.41 187 MET A C 1
ATOM 1313 O O . MET A 1 187 ? -14.695 6.628 42.276 1.00 59.41 187 MET A O 1
ATOM 1317 N N . ALA A 1 188 ? -16.232 6.808 40.616 1.00 74.75 188 ALA A N 1
ATOM 1318 C CA . ALA A 1 188 ? -16.252 8.258 40.652 1.00 74.75 188 ALA A CA 1
ATOM 1319 C C . ALA A 1 188 ? -16.478 8.676 42.117 1.00 74.75 188 ALA A C 1
ATOM 1321 O O . ALA A 1 188 ? -17.256 8.016 42.816 1.00 74.75 188 ALA A O 1
ATOM 1322 N N . PRO A 1 189 ? -15.815 9.727 42.620 1.00 75.50 189 PRO A N 1
ATOM 1323 C CA . PRO A 1 189 ? -15.952 10.138 44.020 1.00 75.50 189 PRO A CA 1
ATOM 1324 C C . PRO A 1 189 ? -17.425 10.262 44.452 1.00 75.50 189 PRO A C 1
ATOM 1326 O O . PRO A 1 189 ? -17.802 9.920 45.572 1.00 75.50 189 PRO A O 1
ATOM 1329 N N . TRP A 1 190 ? -18.282 10.649 43.505 1.00 75.75 190 TRP A N 1
ATOM 1330 C CA . TRP A 1 190 ? -19.731 10.725 43.646 1.00 75.75 190 TRP A CA 1
ATOM 1331 C C . TRP A 1 190 ? -20.429 9.372 43.830 1.00 75.75 190 TRP A C 1
ATOM 1333 O O . TRP A 1 190 ? -21.391 9.294 44.587 1.00 75.75 190 TRP A O 1
ATOM 1343 N N . SER A 1 191 ? -19.949 8.294 43.211 1.00 78.12 191 SER A N 1
ATOM 1344 C CA . SER A 1 191 ? -20.481 6.938 43.396 1.00 78.12 191 SER A CA 1
ATOM 1345 C C . SER A 1 191 ? -20.263 6.450 44.824 1.00 78.12 191 SER A C 1
ATOM 1347 O O . SER A 1 191 ? -21.177 5.903 45.432 1.00 78.12 191 SER A O 1
ATOM 1349 N N . LEU A 1 192 ? -19.072 6.692 45.384 1.00 78.38 192 LEU A N 1
ATOM 1350 C CA . LEU A 1 192 ? -18.757 6.380 46.782 1.00 78.38 192 LEU A CA 1
ATOM 1351 C C . LEU A 1 192 ? -19.585 7.239 47.748 1.00 78.38 192 LEU A C 1
ATOM 1353 O O . LEU A 1 192 ? -20.103 6.733 48.748 1.00 78.38 192 LEU A O 1
ATOM 1357 N N . ALA A 1 193 ? -19.776 8.520 47.423 1.00 80.56 193 ALA A N 1
ATOM 1358 C CA . ALA A 1 193 ? -20.635 9.409 48.199 1.00 80.56 193 ALA A CA 1
ATOM 1359 C C . ALA A 1 193 ? -22.100 8.932 48.192 1.00 80.56 193 ALA A C 1
ATOM 1361 O O . ALA A 1 193 ? -22.721 8.830 49.247 1.00 80.56 193 ALA A O 1
ATOM 1362 N N . LEU A 1 194 ? -22.639 8.544 47.034 1.00 83.81 194 LEU A N 1
ATOM 1363 C CA . LEU A 1 194 ? -24.000 8.011 46.920 1.00 83.81 194 LEU A CA 1
ATOM 1364 C C . LEU A 1 194 ? -24.157 6.658 47.622 1.00 83.81 194 LEU A C 1
ATOM 1366 O O . LEU A 1 194 ? -25.156 6.437 48.306 1.00 83.81 194 LEU A O 1
ATOM 1370 N N . LEU A 1 195 ? -23.163 5.772 47.516 1.00 84.50 195 LEU A N 1
ATOM 1371 C CA . LEU A 1 195 ? -23.171 4.481 48.204 1.00 84.50 195 LEU A CA 1
ATOM 1372 C C . LEU A 1 195 ? -23.163 4.662 49.730 1.00 84.50 195 LEU A C 1
ATOM 1374 O O . LEU A 1 195 ? -23.917 3.995 50.435 1.00 84.50 195 LEU A O 1
ATOM 1378 N N . SER A 1 196 ? -22.360 5.596 50.249 1.00 83.88 196 SER A N 1
ATOM 1379 C CA . SER A 1 196 ? -22.316 5.889 51.689 1.00 83.88 196 SER A CA 1
ATOM 1380 C C . SER A 1 196 ? -23.612 6.535 52.199 1.00 83.88 196 SER A C 1
ATOM 1382 O O . SER A 1 196 ? -24.119 6.132 53.249 1.00 83.88 196 SER A O 1
ATOM 1384 N N . LEU A 1 197 ? -24.212 7.443 51.418 1.00 88.75 197 LEU A N 1
ATOM 1385 C CA . LEU A 1 197 ? -25.537 8.015 51.686 1.00 88.75 197 LEU A CA 1
ATOM 1386 C C . LEU A 1 197 ? -26.657 6.966 51.672 1.00 88.75 197 LEU A C 1
ATOM 1388 O O . LEU A 1 197 ? -27.620 7.106 52.422 1.00 88.75 197 LEU A O 1
ATOM 1392 N N . LEU A 1 198 ? -26.537 5.910 50.863 1.00 89.06 198 LEU A N 1
ATOM 1393 C CA . LEU A 1 198 ? -27.495 4.799 50.831 1.00 89.06 198 LEU A CA 1
ATOM 1394 C C . LEU A 1 198 ? -27.319 3.831 52.009 1.00 89.06 198 LEU A C 1
ATOM 1396 O O . LEU A 1 198 ? -28.307 3.373 52.586 1.00 89.06 198 LEU A O 1
ATOM 1400 N N . LEU A 1 199 ? -26.079 3.523 52.398 1.00 90.06 199 LEU A N 1
ATOM 1401 C CA . LEU A 1 199 ? -25.791 2.539 53.447 1.00 90.06 199 LEU A CA 1
ATOM 1402 C C . LEU A 1 199 ? -26.084 3.061 54.864 1.00 90.06 199 LEU A C 1
ATOM 1404 O O . LEU A 1 199 ? -26.576 2.301 55.702 1.00 90.06 199 LEU A O 1
ATOM 1408 N N . ALA A 1 200 ? -25.844 4.347 55.140 1.00 89.56 200 ALA A N 1
ATOM 1409 C CA . ALA A 1 200 ? -26.070 4.944 56.460 1.00 89.56 200 ALA A CA 1
ATOM 1410 C C . ALA A 1 200 ? -27.525 4.813 56.987 1.00 89.56 200 ALA A C 1
ATOM 1412 O O . ALA A 1 200 ? -27.713 4.328 58.111 1.00 89.56 200 ALA A O 1
ATOM 1413 N N . PRO A 1 201 ? -28.579 5.167 56.224 1.00 88.19 201 PRO A N 1
ATOM 1414 C CA . PRO A 1 201 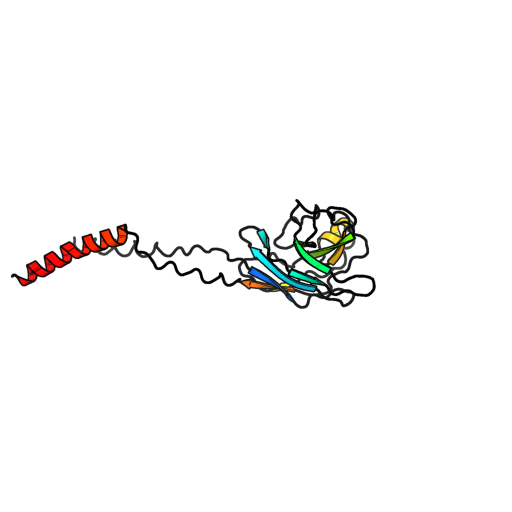? -29.962 5.009 56.676 1.00 88.19 201 PRO A CA 1
ATOM 1415 C C . PRO A 1 201 ? -30.398 3.539 56.772 1.00 88.19 201 PRO A C 1
ATOM 1417 O O . PRO A 1 201 ? -31.181 3.200 57.663 1.00 88.19 201 PRO A O 1
ATOM 1420 N N . LEU A 1 202 ? -29.8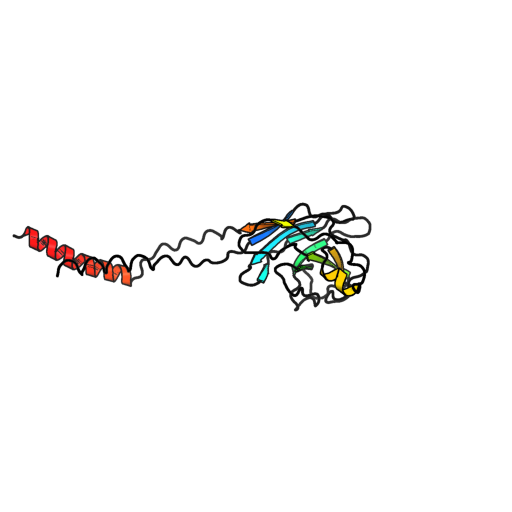73 2.648 55.920 1.00 88.75 202 LEU A N 1
ATOM 1421 C CA . LEU A 1 202 ? -30.135 1.205 56.007 1.00 88.75 202 LEU A CA 1
ATOM 1422 C C . LEU A 1 202 ? -29.581 0.608 57.310 1.00 88.75 202 LEU A C 1
ATOM 1424 O O . LEU A 1 202 ? -30.292 -0.130 57.997 1.00 88.75 202 LEU A O 1
ATOM 1428 N N . ALA A 1 203 ? -28.358 0.981 57.698 1.00 89.75 203 ALA A N 1
ATOM 1429 C CA . ALA A 1 203 ? -27.754 0.555 58.959 1.00 89.75 203 ALA A CA 1
ATOM 1430 C C . ALA A 1 203 ? -28.539 1.071 60.180 1.00 89.75 203 ALA A C 1
ATOM 1432 O O . ALA A 1 203 ? -28.792 0.322 61.130 1.00 89.75 203 ALA A O 1
ATOM 1433 N N . TRP A 1 204 ? -28.994 2.328 60.139 1.00 91.75 204 TRP A N 1
ATOM 1434 C CA . TRP A 1 204 ? -29.819 2.907 61.203 1.00 91.75 204 TRP A CA 1
ATOM 1435 C C . TRP A 1 204 ? -31.171 2.192 61.350 1.00 91.75 204 TRP A C 1
ATOM 1437 O O . TRP A 1 204 ? -31.577 1.845 62.464 1.00 91.75 204 TRP A O 1
ATOM 1447 N N . LEU A 1 205 ? -31.846 1.900 60.233 1.00 92.88 205 LEU A N 1
ATOM 1448 C CA . LEU A 1 205 ? -33.098 1.138 60.221 1.00 92.88 205 LEU A CA 1
ATOM 1449 C C . LEU A 1 205 ? -32.918 -0.280 60.778 1.00 92.88 205 LEU A C 1
ATOM 1451 O O . LEU A 1 205 ? -33.784 -0.753 61.516 1.00 92.88 205 LEU A O 1
ATOM 1455 N N . HIS A 1 206 ? -31.800 -0.942 60.467 1.00 90.88 206 HIS A N 1
ATOM 1456 C CA . HIS A 1 206 ? -31.499 -2.276 60.986 1.00 90.88 206 HIS A CA 1
ATOM 1457 C C . HIS A 1 206 ? -31.296 -2.262 62.509 1.00 90.88 206 HIS A C 1
ATOM 1459 O O . HIS A 1 206 ? -31.910 -3.056 63.221 1.00 90.88 206 HIS A O 1
ATOM 1465 N N . LYS A 1 207 ? -30.514 -1.308 63.034 1.00 93.00 207 LYS A N 1
ATOM 1466 C CA . LYS A 1 207 ? -30.290 -1.158 64.483 1.00 93.00 207 LYS A CA 1
ATOM 1467 C C . LYS A 1 207 ? -31.592 -0.884 65.240 1.00 93.00 207 LYS A C 1
ATOM 1469 O O . LYS A 1 207 ? -31.837 -1.483 66.283 1.00 93.00 207 LYS A O 1
ATOM 1474 N N . ARG A 1 208 ? -32.460 -0.025 64.697 1.00 92.69 208 ARG A N 1
ATOM 1475 C CA . ARG A 1 208 ? -33.747 0.323 65.322 1.00 92.69 208 ARG A CA 1
ATOM 1476 C C . ARG A 1 208 ? -34.721 -0.857 65.382 1.00 92.69 208 ARG A C 1
ATOM 1478 O O . ARG A 1 208 ? -35.551 -0.900 66.284 1.00 92.69 208 ARG A O 1
ATOM 1485 N N . ARG A 1 209 ? -34.625 -1.806 64.442 1.00 92.31 209 ARG A N 1
ATOM 1486 C CA . ARG A 1 209 ? -35.415 -3.047 64.465 1.00 92.31 209 ARG A CA 1
ATOM 1487 C C . ARG A 1 209 ? -34.954 -4.038 65.530 1.00 92.31 209 ARG A C 1
ATOM 1489 O O . ARG A 1 209 ? -35.794 -4.780 66.003 1.00 92.31 209 ARG A O 1
ATOM 1496 N N . GLN A 1 210 ? -33.675 -4.048 65.907 1.00 90.06 210 GLN A N 1
ATOM 1497 C CA . GLN A 1 210 ? -33.165 -4.966 66.936 1.00 90.06 210 GLN A CA 1
ATOM 1498 C C . GLN A 1 210 ? -33.382 -4.486 68.376 1.00 90.06 210 GLN A C 1
ATOM 1500 O O . GLN A 1 210 ? -33.229 -5.263 69.308 1.00 90.06 210 GLN A O 1
ATOM 1505 N N . GLN A 1 211 ? -33.710 -3.208 68.569 1.00 86.94 211 GLN A N 1
ATOM 1506 C CA . GLN A 1 211 ? -33.998 -2.635 69.890 1.00 86.94 211 GLN A CA 1
ATOM 1507 C C . GLN A 1 211 ? -35.487 -2.684 70.269 1.00 86.94 211 GLN A C 1
ATOM 1509 O O . GLN A 1 211 ? -35.871 -2.120 71.292 1.00 86.94 211 GLN A O 1
ATOM 1514 N N . ARG A 1 212 ? -36.327 -3.295 69.432 1.00 72.25 212 ARG A N 1
ATOM 1515 C CA . ARG A 1 212 ? -37.737 -3.577 69.714 1.00 72.25 212 ARG A CA 1
ATOM 1516 C C . ARG A 1 212 ? -37.917 -5.074 69.861 1.00 72.25 212 ARG A C 1
ATOM 1518 O O . ARG A 1 212 ? -38.748 -5.448 70.709 1.00 72.25 212 ARG A O 1
#

Radius of gyration: 28.56 Å; chains: 1; bounding box: 66×31×97 Å

Sequence (212 aa):
MKKLLCASAVALAVGGFASAANAAPVQWTLTNVQFVDGGRATGSYVFDASTGTISGVNISTTGTEGTPAATFVTTCNGTNCSAVPPDPEQYIVFVPADNSDLTGKQALYLDLSSAMTDAGGTIPINPPQGEPEGQPEAVALRTKAFTGVCQDIDCEALPGNLRMVASGQVVGRAVAAPASTTAVPMMAPWSLALLSLLLAPLAWLHKRRQQR

Foldseek 3Di:
DVPPVVVVVVVVVPPPPPPPPQLFKKKKWWFPWAWPQGKGKTDIWIARPVVLDIAQAWMWIPDDVPGHIDTFHDWDDCVLAPLDDPRSQFWTKTFHPPRQFQAQGKIWIWGWPDGAGSVWAKIWTDFQDDPDPPDDPVVSVRRFTWMFRARTRRSPDGDPPTTGTHTIIITIDGDPDPPDPPPPPPPDPVNVVVVVVVVVVVVVVVVVVVVD